Protein AF-0000000087157732 (afdb_homodimer)

Radius of gyration: 17.5 Å; Cα contacts (8 Å, |Δi|>4): 482; chains: 2; bounding box: 35×46×41 Å

Secondary structure (DSSP, 8-state):
--EEEEEEEEEES-HHHHHHHHHHSGGGGTTTT-EEEEES--EEEEE-SS---EEEEEEESSHHHHHHHHHSHHHHHHHGGGTTTEEEEEEEEESEE--GGGSSGGGTT--/--EEEEEEEEEES-HHHHHHHHHHSGGGGTTTT-EEEEES--EEEEE-SS---EEEEEEESSHHHHHHHHHSHHHHHHHGGGTTTEEEEEEEEESEE--GGGSSGGGTT--

pLDDT: mean 97.1, std 3.84, range [68.81, 99.0]

InterPro domains:
  IPR010753 Domain of unknown function DUF1330 [PF07045] (2-95)
  IPR011008 Dimeric alpha-beta barrel [SSF54909] (1-95)

Foldseek 3Di:
DKKKKKKWFQWFDAVVLVVLLVVQQPVLCPPLQKDWPDWQPDDDDDDDPGGTRGMTIIMGPFPVSVVCSCPPPSNVVSVVSCVVGTDMDIDMDGDDDDDPVPPPVVCPPPD/DKKKKKKWFQWFDAVVLVVLLVVQQPVLCPPLQKDWPDWQPDDDDDDDDGGTRGMTIIMGPFPVSVVCSCPPPSNVVSVVSCVVGTDMDIDMDGDDDDDPVPPPVVCPPPD

Solvent-accessible surface area (backbone atoms only — not comparable to full-atom values): 11474 Å² total; per-residue (Å²): 100,43,13,35,43,40,36,40,32,36,43,78,58,17,42,61,34,41,50,52,18,64,69,48,41,65,70,51,47,67,92,53,66,63,41,78,48,18,32,50,32,66,69,47,82,73,36,73,91,62,68,72,70,34,43,35,35,33,37,22,60,22,59,67,52,46,50,49,42,63,68,27,69,63,33,51,59,25,49,57,38,33,62,83,13,43,51,60,32,33,36,36,34,37,48,35,73,50,55,78,91,66,43,62,65,88,44,67,86,44,101,101,42,14,35,43,39,35,41,33,36,43,78,58,17,41,60,34,38,50,54,18,65,68,47,40,65,71,51,48,69,92,52,65,63,42,77,48,18,31,50,32,65,70,47,83,73,36,73,91,64,69,71,70,33,42,36,36,32,37,21,59,22,58,66,53,47,50,50,42,63,69,27,69,63,33,49,57,26,49,58,36,34,62,82,13,41,50,60,31,34,35,34,33,37,47,35,73,50,55,77,90,65,42,64,65,86,44,66,85,43,100

Nearest PDB structures (foldseek):
  2fiu-assembly1_B  TM=9.308E-01  e=8.111E-10  Agrobacterium fabrum str. C58
  3lo3-assembly2_C  TM=8.898E-01  e=1.398E-07  Colwellia psychrerythraea 34H
  2ftr-assembly1_B  TM=7.049E-01  e=4.091E-04  Halalkalibacterium halodurans C-125
  3bde-assembly1_A  TM=6.462E-01  e=6.419E-04  Mesorhizobium japonicum MAFF 303099
  2n76-assembly1_A  TM=4.856E-01  e=4.791E-02  syn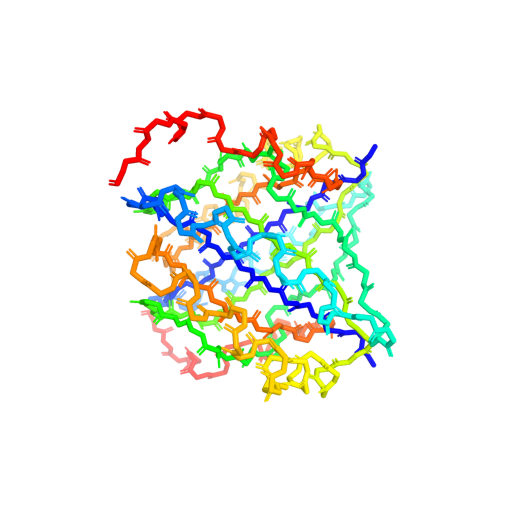thetic construct

Organism: NCBI:txid2511166

Sequence (222 aa):
MPAYMIALNRSVTDRAGLDAYWKAAPATFDGRGAKFLSVYAPLTPLELMSSLEGVVLIEFPDVAAAKDWYDSPGYQEARQHREGAADTEFFIIDGGVVPREDRLPHTKGQRMPAYMIALNRSVTDRAGLDAYWKAAPATFDGRGAKFLSVYAPLTPLELMSSLEGVVLIEFPDVAAAKDWYDSPGYQEARQHREGAADTEFFIIDGGVVPREDRLPHTKGQR

Structure (mmCIF, N/CA/C/O backbone):
data_AF-0000000087157732-model_v1
#
loop_
_entity.id
_entity.type
_entity.pdbx_description
1 polymer 'DUF1330 domain-containing protein'
#
loop_
_atom_site.group_PDB
_atom_site.id
_atom_site.type_symbol
_atom_site.label_atom_id
_atom_site.label_alt_id
_atom_site.label_comp_id
_atom_site.label_asym_id
_atom_site.label_entity_id
_atom_site.label_seq_id
_atom_site.pdbx_PDB_ins_code
_atom_site.Cartn_x
_atom_site.Cartn_y
_atom_site.Cartn_z
_atom_site.occupancy
_atom_site.B_iso_or_equiv
_atom_site.auth_seq_id
_atom_site.auth_comp_id
_atom_site.auth_asym_id
_atom_site.auth_atom_id
_atom_site.pdbx_PDB_model_num
ATOM 1 N N . MET A 1 1 ? 7.137 -8.047 15.406 1 95.69 1 MET A N 1
ATOM 2 C CA . MET A 1 1 ? 6.379 -6.934 14.836 1 95.69 1 MET A CA 1
ATOM 3 C C . MET A 1 1 ? 5.836 -7.301 13.453 1 95.69 1 MET A C 1
ATOM 5 O O . MET A 1 1 ? 6.562 -7.848 12.625 1 95.69 1 MET A O 1
ATOM 9 N N . PRO A 1 2 ? 4.617 -7.074 13.25 1 98.81 2 PRO A N 1
ATOM 10 C CA . PRO A 1 2 ? 4.098 -7.484 11.945 1 98.81 2 PRO A CA 1
ATOM 11 C C . PRO A 1 2 ? 4.77 -6.754 10.789 1 98.81 2 PRO A C 1
ATOM 13 O O . PRO A 1 2 ? 5.41 -5.719 10.992 1 98.81 2 PRO A O 1
ATOM 16 N N . ALA A 1 3 ? 4.734 -7.355 9.672 1 98.94 3 ALA A N 1
ATOM 17 C CA . ALA A 1 3 ? 5.125 -6.746 8.406 1 98.94 3 ALA A CA 1
ATOM 18 C C . ALA A 1 3 ? 3.998 -6.844 7.379 1 98.94 3 ALA A C 1
ATOM 20 O O . ALA A 1 3 ? 3.119 -7.699 7.492 1 98.94 3 ALA A O 1
ATOM 21 N N . TYR A 1 4 ? 4.047 -5.93 6.453 1 99 4 TYR A N 1
ATOM 22 C CA . TYR A 1 4 ? 3.031 -5.902 5.41 1 99 4 TYR A CA 1
ATOM 23 C C . TYR A 1 4 ? 3.668 -5.98 4.027 1 99 4 TYR A C 1
ATOM 25 O O . TYR A 1 4 ? 4.547 -5.18 3.695 1 99 4 TYR A O 1
ATOM 33 N N . MET A 1 5 ? 3.285 -6.957 3.277 1 98.94 5 MET A N 1
ATOM 34 C CA . MET A 1 5 ? 3.625 -7.035 1.859 1 98.94 5 MET A CA 1
ATOM 35 C C . MET A 1 5 ? 2.531 -6.406 1.002 1 98.94 5 MET A C 1
ATOM 37 O O . MET A 1 5 ? 1.353 -6.734 1.154 1 98.94 5 MET A O 1
ATOM 41 N N . ILE A 1 6 ? 2.893 -5.473 0.171 1 99 6 ILE A N 1
ATOM 42 C CA . ILE A 1 6 ? 1.975 -4.781 -0.727 1 99 6 ILE A CA 1
ATOM 43 C C . ILE A 1 6 ? 2.391 -5.02 -2.176 1 99 6 ILE A C 1
ATOM 45 O O . ILE A 1 6 ? 3.562 -4.871 -2.525 1 99 6 ILE A O 1
ATOM 49 N N . ALA A 1 7 ? 1.516 -5.48 -2.939 1 98.88 7 ALA A N 1
ATOM 50 C CA . ALA A 1 7 ? 1.682 -5.539 -4.391 1 98.88 7 ALA A CA 1
ATOM 51 C C . ALA A 1 7 ? 0.755 -4.547 -5.09 1 98.88 7 ALA A C 1
ATOM 53 O O . ALA A 1 7 ? -0.434 -4.473 -4.773 1 98.88 7 ALA A O 1
ATOM 54 N N . LEU A 1 8 ? 1.297 -3.785 -5.973 1 98.69 8 LEU A N 1
ATOM 55 C CA . LEU A 1 8 ? 0.558 -2.84 -6.801 1 98.69 8 LEU A CA 1
ATOM 56 C C . LEU A 1 8 ? 0.537 -3.291 -8.258 1 98.69 8 LEU A C 1
ATOM 58 O O . LEU A 1 8 ? 1.578 -3.326 -8.914 1 98.69 8 LEU A O 1
ATOM 62 N N . ASN A 1 9 ? -0.631 -3.688 -8.758 1 98.25 9 ASN A N 1
ATOM 63 C CA . ASN A 1 9 ? -0.794 -3.971 -10.18 1 98.25 9 ASN A CA 1
ATOM 64 C C . ASN A 1 9 ? -1.183 -2.719 -10.961 1 98.25 9 ASN A C 1
ATOM 66 O O . ASN A 1 9 ? -2.311 -2.234 -10.844 1 98.25 9 ASN A O 1
ATOM 70 N N . ARG A 1 10 ? -0.268 -2.221 -11.734 1 97.44 10 ARG A N 1
ATOM 71 C CA . ARG A 1 10 ? -0.47 -0.962 -12.445 1 97.44 10 ARG A CA 1
ATOM 72 C C . ARG A 1 10 ? -1.201 -1.188 -13.758 1 97.44 10 ARG A C 1
ATOM 74 O O . ARG A 1 10 ? -2.072 -0.4 -14.141 1 97.44 10 ARG A O 1
ATOM 81 N N . SER A 1 11 ? -0.818 -2.234 -14.422 1 95.81 11 SER A N 1
ATOM 82 C CA . SER A 1 11 ? -1.461 -2.578 -15.688 1 95.81 11 SER A CA 1
ATOM 83 C C . SER A 1 11 ? -1.33 -4.066 -15.984 1 95.81 11 SER A C 1
ATOM 85 O O . SER A 1 11 ? -0.374 -4.711 -15.555 1 95.81 11 SER A O 1
ATOM 87 N N . VAL A 1 12 ? -2.311 -4.551 -16.734 1 96.25 12 VAL A N 1
ATOM 88 C CA . VAL A 1 12 ? -2.318 -5.953 -17.125 1 96.25 12 VAL A CA 1
ATOM 89 C C . VAL A 1 12 ? -2.164 -6.062 -18.641 1 96.25 12 VAL A C 1
ATOM 91 O O . VAL A 1 12 ? -2.895 -5.414 -19.391 1 96.25 12 VAL A O 1
ATOM 94 N N . THR A 1 13 ? -1.233 -6.812 -19.047 1 95.12 13 THR A N 1
ATOM 95 C CA . THR A 1 13 ? -0.991 -6.984 -20.484 1 95.12 13 THR A CA 1
ATOM 96 C C . THR A 1 13 ? -1.335 -8.406 -20.922 1 95.12 13 THR A C 1
ATOM 98 O O . THR A 1 13 ? -1.522 -8.664 -22.109 1 95.12 13 THR A O 1
ATOM 101 N N . ASP A 1 14 ? -1.331 -9.359 -20.047 1 96.06 14 ASP A N 1
ATOM 102 C CA . ASP A 1 14 ? -1.621 -10.758 -20.328 1 96.06 14 ASP A CA 1
ATOM 103 C C . ASP A 1 14 ? -2.449 -11.383 -19.203 1 96.06 14 ASP A C 1
ATOM 105 O O . ASP A 1 14 ? -1.896 -11.93 -18.25 1 96.06 14 ASP A O 1
ATOM 109 N N . ARG A 1 15 ? -3.678 -11.43 -19.328 1 95.75 15 ARG A N 1
ATOM 110 C CA . ARG A 1 15 ? -4.617 -11.906 -18.328 1 95.75 15 ARG A CA 1
ATOM 111 C C . ARG A 1 15 ? -4.422 -13.391 -18.047 1 95.75 15 ARG A C 1
ATOM 113 O O . ARG A 1 15 ? -4.555 -13.844 -16.906 1 95.75 15 ARG A O 1
ATOM 120 N N . ALA A 1 16 ? -4.16 -14.125 -19.078 1 95 16 ALA A N 1
ATOM 121 C CA . ALA A 1 16 ? -3.982 -15.57 -18.922 1 95 16 ALA A CA 1
ATOM 122 C C . ALA A 1 16 ? -2.787 -15.875 -18.016 1 95 16 ALA A C 1
ATOM 124 O O . ALA A 1 16 ? -2.861 -16.75 -17.156 1 95 16 ALA A O 1
ATOM 125 N N . GLY A 1 17 ? -1.725 -15.195 -18.281 1 96.44 17 GLY A N 1
ATOM 126 C CA . GLY A 1 17 ? -0.568 -15.352 -17.422 1 96.44 17 GLY A CA 1
ATOM 127 C C . GLY A 1 17 ? -0.852 -14.984 -15.969 1 96.44 17 GLY A C 1
ATOM 128 O O . GLY A 1 17 ? -0.438 -15.695 -15.055 1 96.44 17 GLY A O 1
ATOM 129 N N . LEU A 1 18 ? -1.56 -13.93 -15.805 1 97.12 18 LEU A N 1
ATOM 130 C CA . LEU A 1 18 ? -1.906 -13.5 -14.453 1 97.12 18 LEU A CA 1
ATOM 131 C C . LEU A 1 18 ? -2.824 -14.516 -13.773 1 97.12 18 LEU A C 1
ATOM 133 O O . LEU A 1 18 ? -2.676 -14.797 -12.586 1 97.12 18 LEU A O 1
ATOM 137 N N . ASP A 1 19 ? -3.693 -15.055 -14.516 1 96.94 19 ASP A N 1
ATOM 138 C CA . ASP A 1 19 ? -4.578 -16.094 -13.984 1 96.94 19 ASP A CA 1
ATOM 139 C C . ASP A 1 19 ? -3.787 -17.297 -13.516 1 96.94 19 ASP A C 1
ATOM 141 O O . ASP A 1 19 ? -4.055 -17.844 -12.445 1 96.94 19 ASP A O 1
ATOM 145 N N . ALA A 1 20 ? -2.879 -17.734 -14.312 1 97.19 20 ALA A N 1
ATOM 146 C CA . ALA A 1 20 ? -2.02 -18.844 -13.93 1 97.19 20 ALA A CA 1
ATOM 147 C C . ALA A 1 20 ? -1.271 -18.547 -12.641 1 97.19 20 ALA A C 1
ATOM 149 O O . ALA A 1 20 ? -1.136 -19.422 -11.773 1 97.19 20 ALA A O 1
ATOM 150 N N . TYR A 1 21 ? -0.838 -17.359 -12.5 1 98.5 21 TYR A N 1
ATOM 151 C CA . TYR A 1 21 ? -0.166 -16.922 -11.281 1 98.5 21 TYR A CA 1
ATOM 152 C C . TYR A 1 21 ? -1.109 -16.969 -10.086 1 98.5 21 TYR A C 1
ATOM 154 O O . TYR A 1 21 ? -0.746 -17.484 -9.023 1 98.5 21 TYR A O 1
ATOM 162 N N . TRP A 1 22 ? -2.291 -16.484 -10.25 1 98.06 22 TRP A N 1
ATOM 163 C CA . TRP A 1 22 ? -3.256 -16.438 -9.156 1 98.06 22 TRP A CA 1
ATOM 164 C C . TRP A 1 22 ? -3.66 -17.844 -8.727 1 98.06 22 TRP A C 1
ATOM 166 O O . TRP A 1 22 ? -4.023 -18.062 -7.566 1 98.06 22 TRP A O 1
ATOM 176 N N . LYS A 1 23 ? -3.557 -18.797 -9.609 1 97.75 23 LYS A N 1
ATOM 177 C CA . LYS A 1 23 ? -3.84 -20.188 -9.273 1 97.75 23 LYS A CA 1
ATOM 178 C C . LYS A 1 23 ? -2.703 -20.797 -8.453 1 97.75 23 LYS A C 1
ATOM 180 O O . LYS A 1 23 ? -2.943 -21.594 -7.539 1 97.75 23 LYS A O 1
ATOM 185 N N . ALA A 1 24 ? -1.547 -20.406 -8.766 1 98.31 24 ALA A N 1
ATOM 186 C CA . ALA A 1 24 ? -0.363 -21.062 -8.211 1 98.31 24 ALA A CA 1
ATOM 187 C C . ALA A 1 24 ? 0.066 -20.406 -6.902 1 98.31 24 ALA A C 1
ATOM 189 O O . ALA A 1 24 ? 0.548 -21.078 -5.988 1 98.31 24 ALA A O 1
ATOM 190 N N . ALA A 1 25 ? -0.059 -19.125 -6.723 1 98.38 25 ALA A N 1
ATOM 191 C CA . ALA A 1 25 ? 0.594 -18.328 -5.684 1 98.38 25 ALA A CA 1
ATOM 192 C C . ALA A 1 25 ? 0.008 -18.641 -4.309 1 98.38 25 ALA A C 1
ATOM 194 O O . ALA A 1 25 ? 0.743 -18.75 -3.324 1 98.38 25 ALA A O 1
ATOM 195 N N . PRO A 1 26 ? -1.271 -18.844 -4.168 1 97.94 26 PRO A N 1
ATOM 196 C CA . PRO A 1 26 ? -1.856 -18.938 -2.83 1 97.94 26 PRO A CA 1
ATOM 197 C C . PRO A 1 26 ? -1.278 -20.094 -2.018 1 97.94 26 PRO A C 1
ATOM 199 O O . PRO A 1 26 ? -1.043 -19.953 -0.816 1 97.94 26 PRO A O 1
ATOM 202 N N . ALA A 1 27 ? -0.985 -21.156 -2.617 1 97.94 27 ALA A N 1
ATOM 203 C CA . ALA A 1 27 ? -0.472 -22.328 -1.901 1 97.94 27 ALA A CA 1
ATOM 204 C C . ALA A 1 27 ? 0.902 -22.047 -1.304 1 97.94 27 ALA A C 1
ATOM 206 O O . ALA A 1 27 ? 1.333 -22.719 -0.37 1 97.94 27 ALA A O 1
ATOM 207 N N . THR A 1 28 ? 1.589 -21.078 -1.824 1 98.69 28 THR A N 1
ATOM 208 C CA . THR A 1 28 ? 2.955 -20.812 -1.396 1 98.69 28 THR A CA 1
ATOM 209 C C . THR A 1 28 ? 2.965 -20.094 -0.046 1 98.69 28 THR A C 1
ATOM 211 O O . THR A 1 28 ? 4.008 -19.984 0.601 1 98.69 28 THR A O 1
ATOM 214 N N . PHE A 1 29 ? 1.841 -19.641 0.43 1 98.62 29 PHE A N 1
ATOM 215 C CA . PHE A 1 29 ? 1.728 -18.906 1.693 1 98.62 29 PHE A CA 1
ATOM 216 C C . PHE A 1 29 ? 1.483 -19.875 2.848 1 98.62 29 PHE A C 1
ATOM 218 O O . PHE A 1 29 ? 1.567 -19.5 4.016 1 98.62 29 PHE A O 1
ATOM 225 N N . ASP A 1 30 ? 1.17 -21.141 2.564 1 97.06 30 ASP A N 1
ATOM 226 C CA . ASP A 1 30 ? 0.766 -22.109 3.582 1 97.06 30 ASP A CA 1
ATOM 227 C C . ASP A 1 30 ? 1.832 -22.25 4.668 1 97.06 30 ASP A C 1
ATOM 229 O O . ASP A 1 30 ? 3.018 -22.391 4.363 1 97.06 30 ASP A O 1
ATOM 233 N N . GLY A 1 31 ? 1.35 -22.109 5.953 1 96.56 31 GLY A N 1
ATOM 234 C CA . GLY A 1 31 ? 2.238 -22.328 7.082 1 96.56 31 GLY A CA 1
ATOM 235 C C . GLY A 1 31 ? 3.096 -21.125 7.422 1 96.56 31 GLY A C 1
ATOM 236 O O . GLY A 1 31 ? 3.994 -21.219 8.258 1 96.56 31 GLY A O 1
ATOM 237 N N . ARG A 1 32 ? 2.799 -19.984 6.867 1 97.5 32 ARG A N 1
ATOM 238 C CA . ARG A 1 32 ? 3.715 -18.859 7.023 1 97.5 32 ARG A CA 1
ATOM 239 C C . ARG A 1 32 ? 3.074 -17.734 7.84 1 97.5 32 ARG A C 1
ATOM 241 O O . ARG A 1 32 ? 3.66 -16.672 8 1 97.5 32 ARG A O 1
ATOM 248 N N . GLY A 1 33 ? 1.896 -17.984 8.305 1 98.06 33 GLY A N 1
ATOM 249 C CA . GLY A 1 33 ? 1.231 -17 9.141 1 98.06 33 GLY A CA 1
ATOM 250 C C . GLY A 1 33 ? 0.759 -15.781 8.367 1 98.06 33 GLY A C 1
ATOM 251 O O . GLY A 1 33 ? 0.555 -14.711 8.945 1 98.06 33 GLY A O 1
ATOM 252 N N . ALA A 1 34 ? 0.596 -15.883 7.094 1 98.75 34 ALA A N 1
ATOM 253 C CA . ALA A 1 34 ? 0.115 -14.789 6.25 1 98.75 34 ALA A CA 1
ATOM 254 C C . ALA A 1 34 ? -1.379 -14.562 6.453 1 98.75 34 ALA A C 1
ATOM 256 O O . ALA A 1 34 ? -2.164 -15.508 6.477 1 98.75 34 ALA A O 1
ATOM 257 N N . LYS A 1 35 ? -1.708 -13.32 6.691 1 98.81 35 LYS A N 1
ATOM 258 C CA . LYS A 1 35 ? -3.102 -12.891 6.746 1 98.81 35 LYS A CA 1
ATOM 259 C C . LYS A 1 35 ? -3.445 -12 5.555 1 98.81 35 LYS A C 1
ATOM 261 O O . LYS A 1 35 ? -2.873 -10.922 5.398 1 98.81 35 LYS A O 1
ATOM 266 N N . PHE A 1 36 ? -4.332 -12.445 4.762 1 98.88 36 PHE A N 1
ATOM 267 C CA . PHE A 1 36 ? -4.742 -11.695 3.58 1 98.88 36 PHE A CA 1
ATOM 268 C C . PHE A 1 36 ? -5.758 -10.617 3.945 1 98.88 36 PHE A C 1
ATOM 270 O O . PHE A 1 36 ? -6.941 -10.914 4.121 1 98.88 36 PHE A O 1
ATOM 277 N N . LEU A 1 37 ? -5.312 -9.422 3.982 1 98.94 37 LEU A N 1
ATOM 278 C CA . LEU A 1 37 ? -6.156 -8.32 4.426 1 98.94 37 LEU A CA 1
ATOM 279 C C . LEU A 1 37 ? -6.98 -7.766 3.27 1 98.94 37 LEU A C 1
ATOM 281 O O . LEU A 1 37 ? -8.156 -7.43 3.443 1 98.94 37 LEU A O 1
ATOM 285 N N . SER A 1 38 ? -6.367 -7.637 2.104 1 98.94 38 SER A N 1
ATOM 286 C CA . SER A 1 38 ? -7.016 -7.145 0.892 1 98.94 38 SER A CA 1
ATOM 287 C C . SER A 1 38 ? -6.379 -7.746 -0.357 1 98.94 38 SER A C 1
ATOM 289 O O . SER A 1 38 ? -5.164 -7.668 -0.541 1 98.94 38 SER A O 1
ATOM 291 N N . VAL A 1 39 ? -7.168 -8.367 -1.188 1 98.88 39 VAL A N 1
ATOM 292 C CA . VAL A 1 39 ? -6.703 -8.977 -2.432 1 98.88 39 VAL A CA 1
ATOM 293 C C . VAL A 1 39 ? -7.637 -8.586 -3.574 1 98.88 39 VAL A C 1
ATOM 295 O O . VAL A 1 39 ? -8.734 -9.133 -3.701 1 98.88 39 VAL A O 1
ATOM 298 N N . TYR A 1 40 ? -7.137 -7.629 -4.402 1 98.69 40 TYR A N 1
ATOM 299 C CA . TYR A 1 40 ? -7.844 -7.121 -5.57 1 98.69 40 TYR A CA 1
ATOM 300 C C . TYR A 1 40 ? -9.242 -6.637 -5.195 1 98.69 40 TYR A C 1
ATOM 302 O O . TYR A 1 40 ? -10.18 -6.758 -5.984 1 98.69 40 TYR A O 1
ATOM 310 N N . ALA A 1 41 ? -9.43 -6.199 -3.998 1 98.81 41 ALA A N 1
ATOM 311 C CA . ALA A 1 41 ? -10.695 -5.617 -3.537 1 98.81 41 ALA A CA 1
ATOM 312 C C . ALA A 1 41 ? -10.922 -4.242 -4.152 1 98.81 41 ALA A C 1
ATOM 314 O O . ALA A 1 41 ? -10.008 -3.66 -4.742 1 98.81 41 ALA A O 1
ATOM 315 N N . PRO A 1 42 ? -12.133 -3.748 -4.117 1 98.56 42 PRO A N 1
ATOM 316 C CA . PRO A 1 42 ? -12.414 -2.436 -4.707 1 98.56 42 PRO A CA 1
ATOM 317 C C . PRO A 1 42 ? -11.469 -1.347 -4.203 1 98.56 42 PRO A C 1
ATOM 319 O O . PRO A 1 42 ? -11.117 -1.328 -3.021 1 98.56 42 PRO A O 1
ATOM 322 N N . LEU A 1 43 ? -11.086 -0.497 -5.133 1 98.69 43 LEU A N 1
ATOM 323 C CA . LEU A 1 43 ? -10.133 0.583 -4.914 1 98.69 43 LEU A CA 1
ATOM 324 C C . LEU A 1 43 ? -10.781 1.941 -5.141 1 98.69 43 LEU A C 1
ATOM 326 O O . LEU A 1 43 ? -11.516 2.127 -6.113 1 98.69 43 LEU A O 1
ATOM 330 N N . THR A 1 44 ? -10.633 2.842 -4.199 1 98.69 44 THR A N 1
ATOM 331 C CA . THR A 1 44 ? -11.008 4.242 -4.336 1 98.69 44 THR A CA 1
ATOM 332 C C . THR A 1 44 ? -9.773 5.121 -4.508 1 98.69 44 THR A C 1
ATOM 334 O O . THR A 1 44 ? -9.031 5.352 -3.553 1 98.69 44 THR A O 1
ATOM 337 N N . PRO A 1 45 ? -9.578 5.582 -5.762 1 98.75 45 PRO A N 1
ATOM 338 C CA . PRO A 1 45 ? -8.453 6.496 -5.941 1 98.75 45 PRO A CA 1
ATOM 339 C C . PRO A 1 45 ? -8.703 7.871 -5.32 1 98.75 45 PRO A C 1
ATOM 341 O O . PRO A 1 45 ? -9.797 8.414 -5.438 1 98.75 45 PRO A O 1
ATOM 344 N N . LEU A 1 46 ? -7.734 8.398 -4.598 1 98.56 46 LEU A N 1
ATOM 345 C CA . LEU A 1 46 ? -7.789 9.758 -4.066 1 98.56 46 LEU A CA 1
ATOM 346 C C . LEU A 1 46 ? -6.809 10.664 -4.801 1 98.56 46 LEU A C 1
ATOM 348 O O . LEU A 1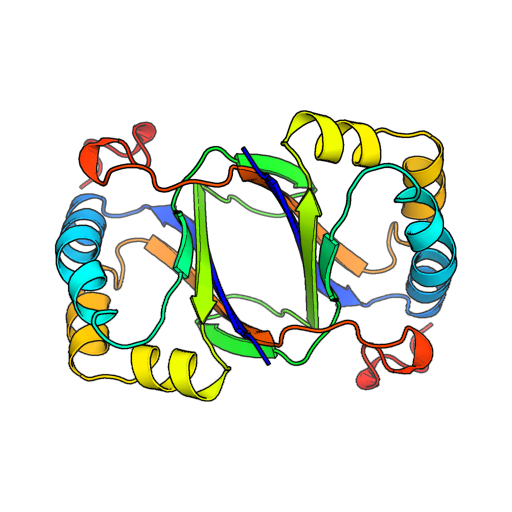 46 ? -7.191 11.734 -5.289 1 98.56 46 LEU A O 1
ATOM 352 N N . GLU A 1 47 ? -5.566 10.352 -4.793 1 98.25 47 GLU A N 1
ATOM 353 C CA . GLU A 1 47 ? -4.48 10.961 -5.551 1 98.25 47 GLU A CA 1
ATOM 354 C C . GLU A 1 47 ? -3.596 9.891 -6.199 1 98.25 47 GLU A C 1
ATOM 356 O O . GLU A 1 47 ? -2.857 9.188 -5.504 1 98.25 47 GLU A O 1
ATOM 361 N N . LEU A 1 48 ? -3.623 9.82 -7.551 1 97.94 48 LEU A N 1
ATOM 362 C CA . LEU A 1 48 ? -2.787 8.859 -8.266 1 97.94 48 LEU A CA 1
ATOM 363 C C . LEU A 1 48 ? -1.975 9.555 -9.352 1 97.94 48 LEU A C 1
ATOM 365 O O . LEU A 1 48 ? -2.467 10.477 -10.008 1 97.94 48 LEU A O 1
ATOM 369 N N . MET A 1 49 ? -0.792 9.039 -9.578 1 96.06 49 MET A N 1
ATOM 370 C CA . MET A 1 49 ? 0.095 9.602 -10.594 1 96.06 49 MET A CA 1
ATOM 371 C C . MET A 1 49 ? 0.156 8.711 -11.82 1 96.06 49 MET A C 1
ATOM 373 O O . MET A 1 49 ? 0.656 9.117 -12.867 1 96.06 49 MET A O 1
ATOM 377 N N . SER A 1 50 ? -0.283 7.477 -11.695 1 95.62 50 SER A N 1
ATOM 378 C CA . SER A 1 50 ? -0.375 6.496 -12.773 1 95.62 50 SER A CA 1
ATOM 379 C C . SER A 1 50 ? -1.491 5.492 -12.516 1 95.62 50 SER A C 1
ATOM 381 O O . SER A 1 50 ? -2.137 5.527 -11.469 1 95.62 50 SER A O 1
ATOM 383 N N . SER A 1 51 ? -1.726 4.672 -13.484 1 97.06 51 SER A N 1
ATOM 384 C CA . SER A 1 51 ? -2.771 3.662 -13.352 1 97.06 51 SER A CA 1
ATOM 385 C C . SER A 1 51 ? -2.492 2.725 -12.188 1 97.06 51 SER A C 1
ATOM 387 O O . SER A 1 51 ? -1.333 2.459 -11.859 1 97.06 51 SER A O 1
ATOM 389 N N . LEU A 1 52 ? -3.527 2.281 -11.547 1 98.25 52 LEU A N 1
ATOM 390 C CA . LEU A 1 52 ? -3.52 1.271 -10.492 1 98.25 52 LEU A CA 1
ATOM 391 C C . LEU A 1 52 ? -4.754 0.381 -10.586 1 98.25 52 LEU A C 1
ATOM 393 O O . LEU A 1 52 ? -5.852 0.793 -10.211 1 98.25 52 LEU A O 1
ATOM 397 N N . GLU A 1 53 ? -4.52 -0.816 -11.008 1 97.69 53 GLU A N 1
ATOM 398 C CA . GLU A 1 53 ? -5.656 -1.66 -11.359 1 97.69 53 GLU A CA 1
ATOM 399 C C . GLU A 1 53 ? -5.996 -2.629 -10.234 1 97.69 53 GLU A C 1
ATOM 401 O O . GLU A 1 53 ? -7.121 -3.133 -10.156 1 97.69 53 GLU A O 1
ATOM 406 N N . GLY A 1 54 ? -5.016 -2.91 -9.391 1 98.19 54 GLY A N 1
ATOM 407 C CA . GLY A 1 54 ? -5.242 -3.83 -8.281 1 98.19 54 GLY A CA 1
ATOM 408 C C . GLY A 1 54 ? -4.184 -3.732 -7.203 1 98.19 54 GLY A C 1
ATOM 409 O O . GLY A 1 54 ? -3.057 -3.305 -7.465 1 98.19 54 GLY A O 1
ATOM 410 N N . VAL A 1 55 ? -4.602 -4.117 -6.031 1 98.88 55 VAL A N 1
ATOM 411 C CA . VAL A 1 55 ? -3.703 -4.098 -4.879 1 98.88 55 VAL A CA 1
ATOM 412 C C . VAL A 1 55 ? -3.857 -5.387 -4.082 1 98.88 55 VAL A C 1
ATOM 414 O O . VAL A 1 55 ? -4.965 -5.918 -3.955 1 98.88 55 VAL A O 1
ATOM 417 N N . VAL A 1 56 ? -2.748 -5.914 -3.604 1 98.94 56 VAL A N 1
ATOM 418 C CA . VAL A 1 56 ? -2.725 -6.984 -2.611 1 98.94 56 VAL A CA 1
ATOM 419 C C . VAL A 1 56 ? -2.027 -6.496 -1.343 1 98.94 56 VAL A C 1
ATOM 421 O O . VAL A 1 56 ? -0.962 -5.879 -1.41 1 98.94 56 VAL A O 1
ATOM 424 N N . LEU A 1 57 ? -2.688 -6.648 -0.263 1 99 57 LEU A N 1
ATOM 425 C CA . LEU A 1 57 ? -2.17 -6.324 1.061 1 99 57 LEU A CA 1
ATOM 426 C C . LEU A 1 57 ? -2.205 -7.543 1.975 1 99 57 LEU A C 1
ATOM 428 O O . LEU A 1 57 ? -3.279 -8.07 2.271 1 99 57 LEU A O 1
ATOM 432 N N . ILE A 1 58 ? -1.023 -7.992 2.438 1 98.94 58 ILE A N 1
ATOM 433 C CA . ILE A 1 58 ? -0.892 -9.188 3.268 1 98.94 58 ILE A CA 1
ATOM 434 C C . ILE A 1 58 ? -0.088 -8.852 4.523 1 98.94 58 ILE A C 1
ATOM 436 O O . ILE A 1 58 ? 0.937 -8.172 4.449 1 98.94 58 ILE A O 1
ATOM 440 N N . GLU A 1 59 ? -0.557 -9.273 5.625 1 99 59 GLU A N 1
ATOM 441 C CA . GLU A 1 59 ? 0.164 -9.156 6.887 1 99 59 GLU A CA 1
ATOM 442 C C . GLU A 1 59 ? 0.93 -10.438 7.207 1 99 59 GLU A C 1
ATOM 444 O O . GLU A 1 59 ? 0.393 -11.539 7.066 1 99 59 GLU A O 1
ATOM 449 N N . PHE A 1 60 ? 2.156 -10.312 7.547 1 98.94 60 PHE A N 1
ATOM 450 C CA . PHE A 1 60 ? 3.014 -11.391 8.023 1 98.94 60 PHE A CA 1
ATOM 451 C C . PHE A 1 60 ? 3.398 -11.18 9.484 1 98.94 60 PHE A C 1
ATOM 453 O O . PHE A 1 60 ? 3.279 -10.062 10 1 98.94 60 PHE A O 1
ATOM 460 N N . PRO A 1 61 ? 3.857 -12.242 10.102 1 98.88 61 PRO A N 1
ATOM 461 C CA . PRO A 1 61 ? 4.285 -12.062 11.492 1 98.88 61 PRO A CA 1
ATOM 462 C C . PRO A 1 61 ? 5.457 -11.102 11.633 1 98.88 61 PRO A C 1
ATOM 464 O O . PRO A 1 61 ? 5.598 -10.438 12.656 1 98.88 61 PRO A O 1
ATOM 467 N N . ASP A 1 62 ? 6.316 -11.109 10.664 1 98.75 62 ASP A N 1
ATOM 468 C CA . ASP A 1 62 ? 7.449 -10.188 10.648 1 98.75 62 ASP A CA 1
ATOM 469 C C . ASP A 1 62 ? 8.062 -10.102 9.25 1 98.75 62 ASP A C 1
ATOM 471 O O . ASP A 1 62 ? 7.609 -10.781 8.328 1 98.75 62 ASP A O 1
ATOM 475 N N . VAL A 1 63 ? 9 -9.234 9.109 1 98.75 63 VAL A N 1
ATOM 476 C CA . VAL A 1 63 ? 9.641 -8.992 7.82 1 98.75 63 VAL A CA 1
ATOM 477 C C . VAL A 1 63 ? 10.344 -10.258 7.344 1 98.75 63 VAL A C 1
ATOM 479 O O . VAL A 1 63 ? 10.289 -10.594 6.16 1 98.75 63 VAL A O 1
ATOM 482 N N . ALA A 1 64 ? 10.992 -10.969 8.227 1 98.56 64 ALA A N 1
ATOM 483 C CA . ALA A 1 64 ? 11.703 -12.188 7.859 1 98.56 64 ALA A CA 1
ATOM 484 C C . ALA A 1 64 ? 10.758 -13.203 7.227 1 98.56 64 ALA A C 1
ATOM 486 O O . ALA A 1 64 ? 11.094 -13.836 6.227 1 98.56 64 ALA A O 1
ATOM 487 N N . ALA A 1 65 ? 9.656 -13.336 7.77 1 98.75 65 ALA A N 1
ATOM 488 C CA . ALA A 1 65 ? 8.664 -14.266 7.234 1 98.75 65 ALA A CA 1
ATOM 489 C C . ALA A 1 65 ? 8.242 -13.867 5.828 1 98.75 65 ALA A C 1
ATOM 491 O O . ALA A 1 65 ? 8.117 -14.719 4.945 1 98.75 65 ALA A O 1
ATOM 492 N N . ALA A 1 66 ? 7.984 -12.625 5.629 1 98.88 66 ALA A N 1
ATOM 493 C CA . ALA A 1 66 ? 7.59 -12.133 4.312 1 98.88 66 ALA A CA 1
ATOM 494 C C . ALA A 1 66 ? 8.695 -12.359 3.289 1 98.88 66 ALA A C 1
ATOM 496 O O . ALA A 1 66 ? 8.438 -12.805 2.17 1 98.88 66 ALA A O 1
ATOM 497 N N . LYS A 1 67 ? 9.852 -12.031 3.707 1 98.75 67 LYS A N 1
ATOM 498 C CA . LYS A 1 67 ? 10.992 -12.211 2.814 1 98.75 67 LYS A CA 1
ATOM 499 C C . LYS A 1 67 ? 11.219 -13.688 2.498 1 98.75 67 LYS A C 1
ATOM 501 O O . LYS A 1 67 ? 11.523 -14.039 1.357 1 98.75 67 LYS A O 1
ATOM 506 N N . ASP A 1 68 ? 11.109 -14.484 3.5 1 98.62 68 ASP A N 1
ATOM 507 C CA . ASP A 1 68 ? 11.25 -15.922 3.299 1 98.62 68 ASP A CA 1
ATOM 508 C C . ASP A 1 68 ? 10.227 -16.438 2.289 1 98.62 68 ASP A C 1
ATOM 510 O O . ASP A 1 68 ? 10.555 -17.266 1.44 1 98.62 68 ASP A O 1
ATOM 514 N N . TRP A 1 69 ? 9.109 -16 2.424 1 98.88 69 TRP A N 1
ATOM 515 C CA . TRP A 1 69 ? 8.094 -16.359 1.446 1 98.88 69 TRP A CA 1
ATOM 516 C C . TRP A 1 69 ? 8.508 -15.93 0.043 1 98.88 69 TRP A C 1
ATOM 518 O O . TRP A 1 69 ? 8.531 -16.75 -0.881 1 98.88 69 TRP A O 1
ATOM 528 N N . TYR A 1 70 ? 8.805 -14.656 -0.135 1 98.88 70 TYR A N 1
ATOM 529 C CA . TYR A 1 70 ? 9.109 -14.109 -1.453 1 98.88 70 TYR A CA 1
ATOM 530 C C . TYR A 1 70 ? 10.258 -14.867 -2.105 1 98.88 70 TYR A C 1
ATOM 532 O O . TYR A 1 70 ? 10.234 -15.117 -3.312 1 98.88 70 TYR A O 1
ATOM 540 N N . ASP A 1 71 ? 11.195 -15.266 -1.225 1 98.56 71 ASP A N 1
ATOM 541 C CA . ASP A 1 71 ? 12.398 -15.914 -1.728 1 98.56 71 ASP A CA 1
ATOM 542 C C . ASP A 1 71 ? 12.203 -17.422 -1.854 1 98.56 71 ASP A C 1
ATOM 544 O O . ASP A 1 71 ? 13.094 -18.125 -2.334 1 98.56 71 ASP A O 1
ATOM 548 N N . SER A 1 72 ? 11.164 -17.922 -1.431 1 98.62 72 SER A N 1
ATOM 549 C CA . SER A 1 72 ? 10.914 -19.375 -1.441 1 98.62 72 SER A CA 1
ATOM 550 C C . SER A 1 72 ? 10.867 -19.906 -2.867 1 98.62 72 SER A C 1
ATOM 552 O O . SER A 1 72 ? 10.375 -19.234 -3.775 1 98.62 72 SER A O 1
ATOM 554 N N . PRO A 1 73 ? 11.352 -21.156 -3.035 1 98.38 73 PRO A N 1
ATOM 555 C CA . PRO A 1 73 ? 11.281 -21.766 -4.367 1 98.38 73 PRO A CA 1
ATOM 556 C C . PRO A 1 73 ? 9.852 -21.844 -4.898 1 98.38 73 PRO A C 1
ATOM 558 O O . PRO A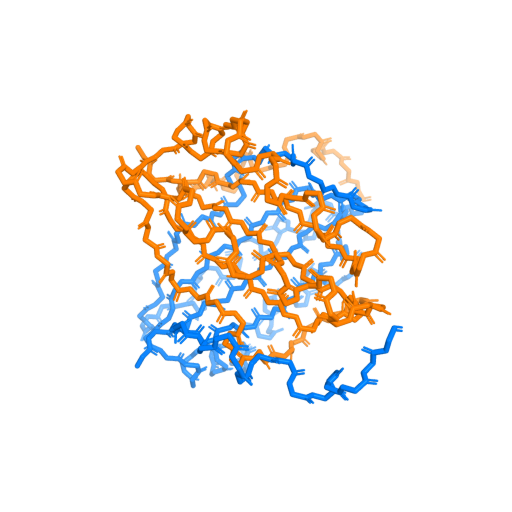 1 73 ? 9.617 -21.641 -6.09 1 98.38 73 PRO A O 1
ATOM 561 N N . GLY A 1 74 ? 8.938 -22.156 -4.055 1 98.31 74 GLY A N 1
ATOM 562 C CA . GLY A 1 74 ? 7.539 -22.234 -4.457 1 98.31 74 GLY A CA 1
ATOM 563 C C . GLY A 1 74 ? 7.008 -20.938 -5.02 1 98.31 74 GLY A C 1
ATOM 564 O O . GLY A 1 74 ? 6.379 -20.922 -6.082 1 98.31 74 GLY A O 1
ATOM 565 N N . TYR A 1 75 ? 7.309 -19.859 -4.355 1 98.75 75 TYR A N 1
ATOM 566 C CA . TYR A 1 75 ? 6.801 -18.578 -4.867 1 98.75 75 TYR A CA 1
ATOM 567 C C . TYR A 1 75 ? 7.547 -18.172 -6.133 1 98.75 75 TYR A C 1
ATOM 569 O O . TYR A 1 75 ? 6.945 -17.641 -7.07 1 98.75 75 TYR A O 1
ATOM 577 N N . GLN A 1 76 ? 8.859 -18.391 -6.098 1 98.38 76 GLN A N 1
ATOM 578 C CA . GLN A 1 76 ? 9.633 -18 -7.27 1 98.38 76 GLN A CA 1
ATOM 579 C C . GLN A 1 76 ? 9.164 -18.75 -8.516 1 98.38 76 GLN A C 1
ATOM 581 O O . GLN A 1 76 ? 9.148 -18.188 -9.609 1 98.38 76 GLN A O 1
ATOM 586 N N . GLU A 1 77 ? 8.781 -19.938 -8.359 1 98.31 77 GLU A N 1
ATOM 587 C CA . GLU A 1 77 ? 8.195 -20.672 -9.477 1 98.31 77 GLU A CA 1
ATOM 588 C C . GLU A 1 77 ? 6.859 -20.062 -9.898 1 98.31 77 GLU A C 1
ATOM 590 O O . GLU A 1 77 ? 6.613 -19.859 -11.094 1 98.31 77 GLU A O 1
ATOM 595 N N . ALA A 1 78 ? 5.977 -19.781 -8.977 1 98.31 78 ALA A N 1
ATOM 596 C CA . ALA A 1 78 ? 4.684 -19.172 -9.281 1 98.31 78 ALA A CA 1
ATOM 597 C C . ALA A 1 78 ? 4.867 -17.812 -9.961 1 98.31 78 ALA A C 1
ATOM 599 O O . ALA A 1 78 ? 4.121 -17.469 -10.883 1 98.31 78 ALA A O 1
ATOM 600 N N . ARG A 1 79 ? 5.844 -17.047 -9.531 1 97.94 79 ARG A N 1
ATOM 601 C CA . ARG A 1 79 ? 6.125 -15.695 -10.016 1 97.94 79 ARG A CA 1
ATOM 602 C C . ARG A 1 79 ? 6.414 -15.695 -11.508 1 97.94 79 ARG A C 1
ATOM 604 O O . ARG A 1 79 ? 6.125 -14.719 -12.203 1 97.94 79 ARG A O 1
ATOM 611 N N . GLN A 1 80 ? 6.941 -16.781 -12.016 1 97.5 80 GLN A N 1
ATOM 612 C CA . GLN A 1 80 ? 7.273 -16.875 -13.43 1 97.5 80 GLN A CA 1
ATOM 613 C C . GLN A 1 80 ? 6.031 -16.672 -14.297 1 97.5 80 GLN A C 1
ATOM 615 O O . GLN A 1 80 ? 6.121 -16.141 -15.406 1 97.5 80 GLN A O 1
ATOM 620 N N . HIS A 1 81 ? 4.91 -16.984 -13.82 1 95.88 81 HIS A N 1
ATOM 621 C CA . HIS A 1 81 ? 3.67 -16.875 -14.578 1 95.88 81 HIS A CA 1
ATOM 622 C C . HIS A 1 81 ? 3.285 -15.414 -14.797 1 95.88 81 HIS A C 1
ATOM 624 O O . HIS A 1 81 ? 2.652 -15.078 -15.797 1 95.88 81 HIS A O 1
ATOM 630 N N . ARG A 1 82 ? 3.689 -14.531 -13.875 1 94.81 82 ARG A N 1
ATOM 631 C CA . ARG A 1 82 ? 3.238 -13.148 -14 1 94.81 82 ARG A CA 1
ATOM 632 C C . ARG A 1 82 ? 4.328 -12.266 -14.602 1 94.81 82 ARG A C 1
ATOM 634 O O . ARG A 1 82 ? 4.156 -11.055 -14.727 1 94.81 82 ARG A O 1
ATOM 641 N N . GLU A 1 83 ? 5.457 -12.898 -14.898 1 93.56 83 GLU A N 1
ATOM 642 C CA . GLU A 1 83 ? 6.492 -12.148 -15.602 1 93.56 83 GLU A CA 1
ATOM 643 C C . GLU A 1 83 ? 6.02 -11.719 -16.984 1 93.56 83 GLU A C 1
ATOM 645 O O . GLU A 1 83 ? 5.668 -12.562 -17.812 1 93.56 83 GLU A O 1
ATOM 650 N N . GLY A 1 84 ? 5.984 -10.414 -17.203 1 92.75 84 GLY A N 1
ATOM 651 C CA . GLY A 1 84 ? 5.543 -9.898 -18.484 1 92.75 84 GLY A CA 1
ATOM 652 C C . GLY A 1 84 ? 4.035 -9.805 -18.609 1 92.75 84 GLY A C 1
ATOM 653 O O . GLY A 1 84 ? 3.518 -9.289 -19.594 1 92.75 84 GLY A O 1
ATOM 654 N N . ALA A 1 85 ? 3.307 -10.258 -17.641 1 96.56 85 ALA A N 1
ATOM 655 C CA . ALA A 1 85 ? 1.849 -10.289 -17.719 1 96.56 85 ALA A CA 1
ATOM 656 C C . ALA A 1 85 ? 1.234 -9.016 -17.141 1 96.56 85 ALA A C 1
ATOM 658 O O . ALA A 1 85 ? 0.078 -8.695 -17.438 1 96.56 85 ALA A O 1
ATOM 659 N N . ALA A 1 86 ? 1.971 -8.328 -16.359 1 95.75 86 ALA A N 1
ATOM 660 C CA . ALA A 1 86 ? 1.509 -7.113 -15.688 1 95.75 86 ALA A CA 1
ATOM 661 C C . ALA A 1 86 ? 2.688 -6.266 -15.219 1 95.75 86 ALA A C 1
ATOM 663 O O . ALA A 1 86 ? 3.777 -6.785 -14.977 1 95.75 86 ALA A O 1
ATOM 664 N N . ASP A 1 87 ? 2.473 -4.98 -15.195 1 96.19 87 ASP A N 1
ATOM 665 C CA . ASP A 1 87 ? 3.379 -4.09 -14.477 1 96.19 87 ASP A CA 1
ATOM 666 C C . ASP A 1 87 ? 3.037 -4.047 -12.984 1 96.19 87 ASP A C 1
ATOM 668 O O . ASP A 1 87 ? 2.021 -3.471 -12.594 1 96.19 87 ASP A O 1
ATOM 672 N N . THR A 1 88 ? 3.885 -4.711 -12.203 1 97.12 88 THR A N 1
ATOM 673 C CA . THR A 1 88 ? 3.564 -4.844 -10.789 1 97.12 88 THR A CA 1
ATOM 674 C C . THR A 1 88 ? 4.723 -4.363 -9.922 1 97.12 88 THR A C 1
ATOM 676 O O . THR A 1 88 ? 5.891 -4.562 -10.266 1 97.12 88 THR A O 1
ATOM 679 N N . GLU A 1 89 ? 4.441 -3.688 -8.836 1 98.31 89 GLU A N 1
ATOM 680 C CA . GLU A 1 89 ? 5.391 -3.393 -7.766 1 98.31 89 GLU A CA 1
ATOM 681 C C . GLU A 1 89 ? 5.133 -4.27 -6.543 1 98.31 89 GLU A C 1
ATOM 683 O O . GLU A 1 89 ? 3.982 -4.57 -6.215 1 98.31 89 GLU A O 1
ATOM 688 N N . PHE A 1 90 ? 6.227 -4.699 -5.891 1 98.81 90 PHE A N 1
ATOM 689 C CA . PHE A 1 90 ? 6.195 -5.453 -4.645 1 98.81 90 PHE A CA 1
ATOM 690 C C . PHE A 1 90 ? 7.141 -4.84 -3.617 1 98.81 90 PHE A C 1
ATOM 692 O O . PHE A 1 90 ? 8.297 -4.539 -3.928 1 98.81 90 PHE A O 1
ATOM 699 N N . PHE A 1 91 ? 6.629 -4.641 -2.457 1 98.94 91 PHE A N 1
ATOM 700 C CA . PHE A 1 91 ? 7.492 -4.211 -1.365 1 98.94 91 PHE A CA 1
ATOM 701 C C . PHE A 1 91 ? 6.914 -4.633 -0.019 1 98.94 91 PHE A C 1
ATOM 703 O O . PHE A 1 91 ? 5.738 -4.98 0.075 1 98.94 91 PHE A O 1
ATOM 710 N N . ILE A 1 92 ? 7.773 -4.652 0.988 1 98.94 92 ILE A N 1
ATOM 711 C CA . ILE A 1 92 ? 7.418 -4.957 2.369 1 98.94 92 ILE A CA 1
ATOM 712 C C . ILE A 1 92 ? 7.648 -3.729 3.244 1 98.94 92 ILE A C 1
ATOM 714 O O . ILE A 1 92 ? 8.664 -3.039 3.102 1 98.94 92 ILE A O 1
ATOM 718 N N . ILE A 1 93 ? 6.688 -3.494 4.074 1 98.94 93 ILE A N 1
ATOM 719 C CA . ILE A 1 93 ? 6.902 -2.467 5.086 1 98.94 93 ILE A CA 1
ATOM 720 C C . ILE A 1 93 ? 6.73 -3.068 6.477 1 98.94 93 ILE A C 1
ATOM 722 O O . ILE A 1 93 ? 5.887 -3.941 6.684 1 98.94 93 ILE A O 1
ATOM 726 N N . ASP A 1 94 ? 7.594 -2.535 7.402 1 98.94 94 ASP A N 1
ATOM 727 C CA . ASP A 1 94 ? 7.43 -2.896 8.805 1 98.94 94 ASP A CA 1
ATOM 728 C C . ASP A 1 94 ? 6.141 -2.312 9.375 1 98.94 94 ASP A C 1
ATOM 730 O O . ASP A 1 94 ? 5.648 -1.291 8.891 1 98.94 94 ASP A O 1
ATOM 734 N N . GLY A 1 95 ? 5.578 -3.062 10.398 1 98.88 95 GLY A N 1
ATOM 735 C CA . GLY A 1 95 ? 4.594 -2.4 11.234 1 98.88 95 GLY A CA 1
ATOM 736 C C . GLY A 1 95 ? 5.207 -1.399 12.195 1 98.88 95 GLY A C 1
ATOM 737 O O . GLY A 1 95 ? 6.34 -1.58 12.648 1 98.88 95 GLY A O 1
ATOM 738 N N . GLY A 1 96 ? 4.449 -0.336 12.453 1 98.81 96 GLY A N 1
ATOM 739 C CA . GLY A 1 96 ? 4.902 0.632 13.438 1 98.81 96 GLY A CA 1
ATOM 740 C C . GLY A 1 96 ? 4.816 2.066 12.945 1 98.81 96 GLY A C 1
ATOM 741 O O . GLY A 1 96 ? 4.602 2.311 11.758 1 98.81 96 GLY A O 1
ATOM 742 N N . VAL A 1 97 ? 4.891 2.926 13.914 1 98.62 97 VAL A N 1
ATOM 743 C CA . VAL A 1 97 ? 4.812 4.359 13.641 1 98.62 97 VAL A CA 1
ATOM 744 C C . VAL A 1 97 ? 6.164 5.012 13.93 1 98.62 97 VAL A C 1
ATOM 746 O O . VAL A 1 97 ? 6.625 5.023 15.07 1 98.62 97 VAL A O 1
ATOM 749 N N . VAL A 1 98 ? 6.789 5.551 12.914 1 98.62 98 VAL A N 1
ATOM 750 C CA . VAL A 1 98 ? 8.055 6.266 13.086 1 98.62 98 VAL A CA 1
ATOM 751 C C . VAL A 1 98 ? 7.773 7.707 13.5 1 98.62 98 VAL A C 1
ATOM 753 O O . VAL A 1 98 ? 7.008 8.414 12.844 1 98.62 98 VAL A O 1
ATOM 756 N N . PRO A 1 99 ? 8.398 8.125 14.578 1 97.94 99 PRO A N 1
ATOM 757 C CA . PRO A 1 99 ? 8.18 9.516 14.984 1 97.94 99 PRO A CA 1
ATOM 758 C C . PRO A 1 99 ? 8.578 10.516 13.898 1 97.94 99 PRO A C 1
ATOM 760 O O . PRO A 1 99 ? 9.516 10.266 13.141 1 97.94 99 PRO A O 1
ATOM 763 N N . ARG A 1 100 ? 7.867 11.633 13.906 1 96.38 100 ARG A N 1
ATOM 764 C CA . ARG A 1 100 ? 8.008 12.641 12.859 1 96.38 100 ARG A CA 1
ATOM 765 C C . ARG A 1 100 ? 9.477 13.039 12.68 1 96.38 100 ARG A C 1
ATOM 767 O O . ARG A 1 100 ? 9.961 13.125 11.547 1 96.38 100 ARG A O 1
ATOM 774 N N . GLU A 1 101 ? 10.203 13.219 13.711 1 94.94 101 GLU A N 1
ATOM 775 C CA . GLU A 1 101 ? 11.578 13.719 13.672 1 94.94 101 GLU A CA 1
ATOM 776 C C . GLU A 1 101 ? 12.523 12.688 13.062 1 94.94 101 GLU A C 1
ATOM 778 O O . GLU A 1 101 ? 13.633 13.031 12.656 1 94.94 101 GLU A O 1
ATOM 783 N N . ASP A 1 102 ? 12.102 11.461 12.977 1 97.56 102 ASP A N 1
ATOM 784 C CA . ASP A 1 102 ? 12.977 10.391 12.516 1 97.56 102 ASP A CA 1
ATOM 785 C C . ASP A 1 102 ? 12.602 9.945 11.109 1 97.56 102 ASP A C 1
ATOM 787 O O . ASP A 1 102 ? 13.227 9.031 10.555 1 97.56 102 ASP A O 1
ATOM 791 N N . ARG A 1 103 ? 11.633 10.617 10.57 1 97.94 103 ARG A N 1
ATOM 792 C CA . ARG A 1 103 ? 11.172 10.203 9.25 1 97.94 103 ARG A CA 1
ATOM 793 C C . ARG A 1 103 ? 12.102 10.711 8.156 1 97.94 103 ARG A C 1
ATOM 795 O O . ARG A 1 103 ? 12.578 11.852 8.219 1 97.94 103 ARG A O 1
ATOM 802 N N . LEU A 1 104 ? 12.305 9.875 7.227 1 96.5 104 LEU A N 1
ATOM 803 C CA . LEU A 1 104 ? 13.039 10.227 6.016 1 96.5 104 LEU A CA 1
ATOM 804 C C . LEU A 1 104 ? 14.297 11.023 6.355 1 96.5 104 LEU A C 1
ATOM 806 O O . LEU A 1 104 ? 14.5 12.125 5.84 1 96.5 104 LEU A O 1
ATOM 810 N N . PRO A 1 105 ? 15.141 10.438 7.129 1 94 105 PRO A N 1
ATOM 811 C CA . PRO A 1 105 ? 16.297 11.188 7.625 1 94 105 PRO A CA 1
ATOM 812 C C . PRO A 1 105 ? 17.188 11.719 6.5 1 94 105 PRO A C 1
ATOM 814 O O . PRO A 1 105 ? 17.844 12.75 6.668 1 94 105 PRO A O 1
ATOM 817 N N . HIS A 1 106 ? 17.203 11.164 5.406 1 92.56 106 HIS A N 1
ATOM 818 C CA . HIS A 1 106 ? 18.062 11.555 4.297 1 92.56 106 HIS A CA 1
ATOM 819 C C . HIS A 1 106 ? 17.609 12.875 3.684 1 92.56 106 HIS A C 1
ATOM 821 O O . HIS A 1 106 ? 18.328 13.484 2.898 1 92.56 106 HIS A O 1
ATOM 827 N N . THR A 1 107 ? 16.391 13.266 4 1 92.81 107 THR A N 1
ATOM 828 C CA . THR A 1 107 ? 15.836 14.477 3.402 1 92.81 107 THR A CA 1
ATOM 829 C C . THR A 1 107 ? 16.047 15.68 4.324 1 92.81 107 THR A C 1
ATOM 831 O O . THR A 1 107 ? 15.664 16.797 3.98 1 92.81 107 THR A O 1
ATOM 834 N N . LYS A 1 108 ? 16.5 15.469 5.43 1 88.38 108 LYS A N 1
ATOM 835 C CA . LYS A 1 108 ? 16.766 16.578 6.34 1 88.38 108 LYS A CA 1
ATOM 836 C C . LYS A 1 108 ? 17.703 17.609 5.703 1 88.38 108 LYS A C 1
ATOM 838 O O . LYS A 1 108 ? 18.688 17.25 5.074 1 88.38 108 LYS A O 1
ATOM 843 N N . GLY A 1 109 ? 17.297 18.766 5.789 1 84 109 GLY A N 1
ATOM 844 C CA . GLY A 1 109 ? 18.078 19.844 5.195 1 84 109 GLY A CA 1
ATOM 845 C C . GLY A 1 109 ? 17.562 20.281 3.836 1 84 109 GLY A C 1
ATOM 846 O O . GLY A 1 109 ? 18.031 21.266 3.273 1 84 109 GLY A O 1
ATOM 847 N N . GLN A 1 110 ? 16.734 19.453 3.254 1 79.5 110 GLN A N 1
ATOM 848 C CA . GLN A 1 110 ? 16.141 19.812 1.972 1 79.5 110 GLN A CA 1
ATOM 849 C C . GLN A 1 110 ? 15.125 20.938 2.135 1 79.5 110 GLN A C 1
ATOM 851 O O . GLN A 1 110 ? 14.344 20.953 3.092 1 79.5 110 GLN A O 1
ATOM 856 N N . ARG A 1 111 ? 15.367 22.094 1.326 1 69 111 ARG A N 1
ATOM 857 C CA . ARG A 1 111 ? 14.5 23.266 1.279 1 69 111 ARG A CA 1
ATOM 858 C C . ARG A 1 111 ? 13.547 23.188 0.091 1 69 111 ARG A C 1
ATOM 860 O O . ARG A 1 111 ? 13.922 22.734 -0.989 1 69 111 ARG A O 1
ATOM 867 N N . MET B 1 1 ? -16.828 -3.715 7.184 1 95.75 1 MET B N 1
ATOM 868 C CA . MET B 1 1 ? -15.594 -4.27 6.641 1 95.75 1 MET B CA 1
ATOM 869 C C . MET B 1 1 ? -14.477 -3.234 6.676 1 95.75 1 MET B C 1
ATOM 871 O O . MET B 1 1 ? -14.672 -2.082 6.289 1 95.75 1 MET B O 1
ATOM 875 N N . PRO B 1 2 ? -13.383 -3.6 7.18 1 98.81 2 PRO B N 1
ATOM 876 C CA . PRO B 1 2 ? -12.336 -2.58 7.262 1 98.81 2 PRO B CA 1
ATOM 877 C C . PRO B 1 2 ? -11.914 -2.055 5.891 1 98.81 2 PRO B C 1
ATOM 879 O O . PRO B 1 2 ? -12.211 -2.684 4.871 1 98.81 2 PRO B O 1
ATOM 882 N N . ALA B 1 3 ? -11.391 -0.898 5.891 1 98.94 3 ALA B N 1
ATOM 883 C CA . ALA B 1 3 ? -10.727 -0.304 4.734 1 98.94 3 ALA B CA 1
ATOM 884 C C . ALA B 1 3 ? -9.305 0.133 5.078 1 98.94 3 ALA B C 1
ATOM 886 O O . ALA B 1 3 ? -8.984 0.346 6.246 1 98.94 3 ALA B O 1
ATOM 887 N N . TYR B 1 4 ? -8.516 0.2 4.047 1 99 4 TYR B N 1
ATOM 888 C CA . TYR B 1 4 ? -7.129 0.602 4.23 1 99 4 TYR B CA 1
ATOM 889 C C . TYR B 1 4 ? -6.789 1.803 3.355 1 99 4 TYR B C 1
ATOM 891 O O . TYR B 1 4 ? -6.992 1.771 2.141 1 99 4 TYR B O 1
ATOM 899 N N . MET B 1 5 ? -6.352 2.842 3.973 1 98.94 5 MET B N 1
ATOM 900 C CA . MET B 1 5 ? -5.77 3.977 3.266 1 98.94 5 MET B CA 1
ATOM 901 C C . MET B 1 5 ? -4.254 3.828 3.152 1 98.94 5 MET B C 1
ATOM 903 O O . MET B 1 5 ? -3.572 3.588 4.148 1 98.94 5 MET B O 1
ATOM 907 N N . ILE B 1 6 ? -3.732 3.91 1.953 1 99 6 ILE B N 1
ATOM 908 C CA . ILE B 1 6 ? -2.305 3.799 1.673 1 99 6 ILE B CA 1
ATOM 909 C C . ILE B 1 6 ? -1.807 5.086 1.018 1 99 6 ILE B C 1
ATOM 911 O O . ILE B 1 6 ? -2.416 5.582 0.067 1 99 6 ILE B O 1
ATOM 915 N N . ALA B 1 7 ? -0.839 5.652 1.574 1 98.88 7 ALA B N 1
ATOM 916 C CA . ALA B 1 7 ? -0.102 6.746 0.945 1 98.88 7 ALA B CA 1
ATOM 917 C C . ALA B 1 7 ? 1.302 6.301 0.543 1 98.88 7 ALA B C 1
ATOM 919 O O . ALA B 1 7 ? 2.01 5.672 1.333 1 98.88 7 ALA B O 1
ATOM 920 N N . LEU B 1 8 ? 1.663 6.57 -0.662 1 98.69 8 LEU B N 1
ATOM 921 C CA . LEU B 1 8 ? 2.992 6.297 -1.195 1 98.69 8 LEU B CA 1
ATOM 922 C C . LEU B 1 8 ? 3.754 7.598 -1.443 1 98.69 8 LEU B C 1
ATOM 924 O O . LEU B 1 8 ? 3.373 8.391 -2.305 1 98.69 8 LEU B O 1
ATOM 928 N N . ASN B 1 9 ? 4.801 7.852 -0.66 1 98.25 9 ASN B N 1
ATOM 929 C CA . ASN B 1 9 ? 5.695 8.977 -0.921 1 98.25 9 ASN B CA 1
ATOM 930 C C . ASN B 1 9 ? 6.836 8.578 -1.855 1 98.25 9 ASN B C 1
ATOM 932 O O . ASN B 1 9 ? 7.742 7.844 -1.46 1 98.25 9 ASN B O 1
ATOM 936 N N . ARG B 1 10 ? 6.781 9.07 -3.062 1 97.44 10 ARG B N 1
ATOM 937 C CA . ARG B 1 10 ? 7.742 8.672 -4.086 1 97.44 10 ARG B CA 1
ATOM 938 C C . ARG B 1 10 ? 9.008 9.516 -4.004 1 97.44 10 ARG B C 1
ATOM 940 O O . ARG B 1 10 ? 10.117 9 -4.168 1 97.44 10 ARG B O 1
ATOM 947 N N . SER B 1 11 ? 8.812 10.781 -3.777 1 95.88 11 SER B N 1
ATOM 948 C CA . SER B 1 11 ? 9.945 11.695 -3.648 1 95.88 11 SER B CA 1
ATOM 949 C C . SER B 1 11 ? 9.578 12.914 -2.814 1 95.88 11 SER B C 1
ATOM 951 O O . SER B 1 11 ? 8.414 13.328 -2.779 1 95.88 11 SER B O 1
ATOM 953 N N . VAL B 1 12 ? 10.594 13.438 -2.17 1 96.19 12 VAL B N 1
ATOM 954 C CA . VAL B 1 12 ? 10.414 14.633 -1.348 1 96.19 12 VAL B CA 1
ATOM 955 C C . VAL B 1 12 ? 11.18 15.805 -1.961 1 96.19 12 VAL B C 1
ATOM 957 O O . VAL B 1 12 ? 12.367 15.688 -2.266 1 96.19 12 VAL B O 1
ATOM 960 N N . THR B 1 13 ? 10.516 16.859 -2.166 1 95.06 13 THR B N 1
ATOM 961 C CA . THR B 1 13 ? 11.148 18.047 -2.752 1 95.06 13 THR B CA 1
ATOM 962 C C . THR B 1 13 ? 11.234 19.172 -1.73 1 95.06 13 THR B C 1
ATOM 964 O O . THR B 1 13 ? 12.016 20.109 -1.902 1 95.06 13 THR B O 1
ATOM 967 N N . ASP B 1 14 ? 10.414 19.188 -0.73 1 96 14 ASP B N 1
ATOM 968 C CA . ASP B 1 14 ? 10.375 20.219 0.308 1 96 14 ASP B CA 1
ATOM 969 C C . ASP B 1 14 ? 10.117 19.594 1.68 1 96 14 ASP B C 1
ATOM 971 O O . ASP B 1 14 ? 8.961 19.469 2.1 1 96 14 ASP B O 1
ATOM 975 N N . ARG B 1 15 ? 11.086 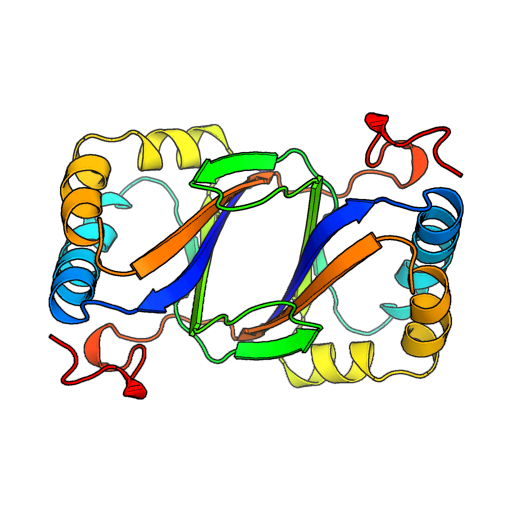19.328 2.404 1 95.69 15 ARG B N 1
ATOM 976 C CA . ARG B 1 15 ? 11.023 18.656 3.699 1 95.69 15 ARG B CA 1
ATOM 977 C C . ARG B 1 15 ? 10.266 19.516 4.719 1 95.69 15 ARG B C 1
ATOM 979 O O . ARG B 1 15 ? 9.539 18.984 5.562 1 95.69 15 ARG B O 1
ATOM 986 N N . ALA B 1 16 ? 10.477 20.781 4.656 1 94.94 16 ALA B N 1
ATOM 987 C CA . ALA B 1 16 ? 9.812 21.672 5.605 1 94.94 16 ALA B CA 1
ATOM 988 C C . ALA B 1 16 ? 8.297 21.609 5.445 1 94.94 16 ALA B C 1
ATOM 990 O O . ALA B 1 16 ? 7.562 21.578 6.438 1 94.94 16 ALA B O 1
ATOM 991 N N . GLY B 1 17 ? 7.875 21.672 4.227 1 96.44 17 GLY B N 1
ATOM 992 C CA . GLY B 1 17 ? 6.449 21.531 3.977 1 96.44 17 GLY B CA 1
ATOM 993 C C . GLY B 1 17 ? 5.895 20.203 4.465 1 96.44 17 GLY B C 1
ATOM 994 O O . GLY B 1 17 ? 4.824 20.156 5.07 1 96.44 17 GLY B O 1
ATOM 995 N N . LEU B 1 18 ? 6.637 19.172 4.234 1 97.12 18 LEU B N 1
ATOM 996 C CA . LEU B 1 18 ? 6.203 17.859 4.68 1 97.12 18 LEU B CA 1
ATOM 997 C C . LEU B 1 18 ? 6.168 17.781 6.203 1 97.12 18 LEU B C 1
ATOM 999 O O . LEU B 1 18 ? 5.254 17.188 6.777 1 97.12 18 LEU B O 1
ATOM 1003 N N . ASP B 1 19 ? 7.098 18.375 6.809 1 96.81 19 ASP B N 1
ATOM 1004 C CA . ASP B 1 19 ? 7.125 18.422 8.266 1 96.81 19 ASP B CA 1
ATOM 1005 C C . ASP B 1 19 ? 5.891 19.141 8.812 1 96.81 19 ASP B C 1
ATOM 1007 O O . ASP B 1 19 ? 5.277 18.672 9.781 1 96.81 19 ASP B O 1
ATOM 1011 N N . ALA B 1 20 ? 5.566 20.234 8.25 1 97.12 20 ALA B N 1
ATOM 1012 C CA . ALA B 1 20 ? 4.367 20.969 8.656 1 97.12 20 ALA B CA 1
ATOM 1013 C C . ALA B 1 20 ? 3.121 20.109 8.508 1 97.12 20 ALA B C 1
ATOM 1015 O O . ALA B 1 20 ? 2.238 20.125 9.367 1 97.12 20 ALA B O 1
ATOM 1016 N N . TYR B 1 21 ? 3.082 19.344 7.469 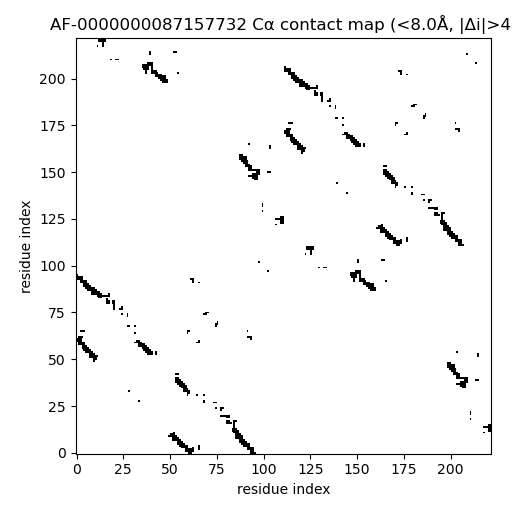1 98.5 21 TYR B N 1
ATOM 1017 C CA . TYR B 1 21 ? 1.982 18.422 7.242 1 98.5 21 TYR B CA 1
ATOM 1018 C C . TYR B 1 21 ? 1.941 17.344 8.32 1 98.5 21 TYR B C 1
ATOM 1020 O O . TYR B 1 21 ? 0.879 17.047 8.875 1 98.5 21 TYR B O 1
ATOM 1028 N N . TRP B 1 22 ? 3.066 16.781 8.625 1 98.06 22 TRP B N 1
ATOM 1029 C CA . TRP B 1 22 ? 3.135 15.711 9.602 1 98.06 22 TRP B CA 1
ATOM 1030 C C . TRP B 1 22 ? 2.752 16.203 10.992 1 98.06 22 TRP B C 1
ATOM 1032 O O . TRP B 1 22 ? 2.268 15.438 11.828 1 98.06 22 TRP B O 1
ATOM 1042 N N . LYS B 1 23 ? 2.922 17.469 11.242 1 97.69 23 LYS B N 1
ATOM 1043 C CA . LYS B 1 23 ? 2.512 18.078 12.516 1 97.69 23 LYS B CA 1
ATOM 1044 C C . LYS B 1 23 ? 0.997 18.25 12.57 1 9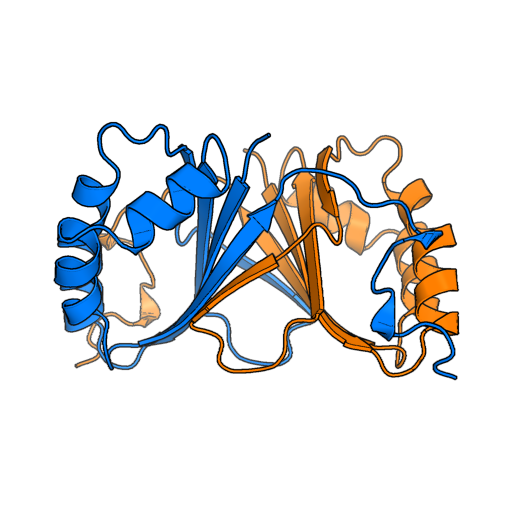7.69 23 LYS B C 1
ATOM 1046 O O . LYS B 1 23 ? 0.386 18.062 13.625 1 97.69 23 LYS B O 1
ATOM 1051 N N . ALA B 1 24 ? 0.43 18.547 11.484 1 98.31 24 ALA B N 1
ATOM 1052 C CA . ALA B 1 24 ? -0.975 18.938 11.445 1 98.31 24 ALA B CA 1
ATOM 1053 C C . ALA B 1 24 ? -1.881 17.734 11.234 1 98.31 24 ALA B C 1
ATOM 1055 O O . ALA B 1 24 ? -2.99 17.672 11.773 1 98.31 24 ALA B O 1
ATOM 1056 N N . ALA B 1 25 ? -1.517 16.734 10.5 1 98.38 25 ALA B N 1
ATOM 1057 C CA . ALA B 1 25 ? -2.389 15.695 9.961 1 98.38 25 ALA B CA 1
ATOM 1058 C C . ALA B 1 25 ? -2.879 14.766 11.07 1 98.38 25 ALA B C 1
ATOM 1060 O O . ALA B 1 25 ? -4.047 14.375 11.086 1 98.38 25 ALA B O 1
ATOM 1061 N N . PRO B 1 26 ? -2.07 14.414 12.031 1 97.94 26 PRO B N 1
ATOM 1062 C CA . PRO B 1 26 ? -2.477 13.375 12.977 1 97.94 26 PRO B CA 1
ATOM 1063 C C . PRO B 1 26 ? -3.742 13.742 13.75 1 97.94 26 PRO B C 1
ATOM 1065 O O . PRO B 1 26 ? -4.602 12.883 13.977 1 97.94 26 PRO B O 1
ATOM 1068 N N . ALA B 1 27 ? -3.92 14.953 14.07 1 97.94 27 ALA B N 1
ATOM 1069 C CA . ALA B 1 27 ? -5.082 15.367 14.852 1 97.94 27 ALA B CA 1
ATOM 1070 C C . ALA B 1 27 ? -6.371 15.18 14.055 1 97.94 27 ALA B C 1
ATOM 1072 O O . ALA B 1 27 ? -7.461 15.117 14.633 1 97.94 27 ALA B O 1
ATOM 1073 N N . THR B 1 28 ? -6.27 15.125 12.773 1 98.69 28 THR B N 1
ATOM 1074 C CA . THR B 1 28 ? -7.453 15.055 11.93 1 98.69 28 THR B CA 1
ATOM 1075 C C . THR B 1 28 ? -8.062 13.656 11.961 1 98.69 28 THR B C 1
ATOM 1077 O O . THR B 1 28 ? -9.195 13.453 11.516 1 98.69 28 THR B O 1
ATOM 1080 N N . PHE B 1 29 ? -7.379 12.68 12.516 1 98.62 29 PHE B N 1
ATOM 1081 C CA . PHE B 1 29 ? -7.844 11.305 12.578 1 98.62 29 PHE B CA 1
ATOM 1082 C C . PHE B 1 29 ? -8.648 11.062 13.852 1 98.62 29 PHE B C 1
ATOM 1084 O O . PHE B 1 29 ? -9.305 10.023 13.992 1 98.62 29 PHE B O 1
ATOM 1091 N N . ASP B 1 30 ? -8.625 11.984 14.805 1 97.06 30 ASP B N 1
ATOM 1092 C CA . ASP B 1 30 ? -9.227 11.797 16.125 1 97.06 30 ASP B CA 1
ATOM 1093 C C . ASP B 1 30 ? -10.711 11.445 15.992 1 97.06 30 ASP B C 1
ATOM 1095 O O . ASP B 1 30 ? -11.453 12.109 15.266 1 97.06 30 ASP B O 1
ATOM 1099 N N . GLY B 1 31 ? -11.086 10.312 16.688 1 96.56 31 GLY B N 1
ATOM 1100 C CA . GLY B 1 31 ? -12.492 9.945 16.766 1 96.56 31 GLY B CA 1
ATOM 1101 C C . GLY B 1 31 ? -12.969 9.18 15.539 1 96.56 31 GLY B C 1
ATOM 1102 O O . GLY B 1 31 ? -14.164 8.922 15.391 1 96.56 31 GLY B O 1
ATOM 1103 N N . ARG B 1 32 ? -12.07 8.727 14.703 1 97.56 32 ARG B N 1
ATOM 1104 C CA . ARG B 1 32 ? -12.508 8.164 13.43 1 97.56 32 ARG B CA 1
ATOM 1105 C C . ARG B 1 32 ? -12.195 6.668 13.359 1 97.56 32 ARG B C 1
ATOM 1107 O O . ARG B 1 32 ? -12.398 6.035 12.328 1 97.56 32 ARG B O 1
ATOM 1114 N N . GLY B 1 33 ? -11.68 6.16 14.422 1 98.12 33 GLY B N 1
ATOM 1115 C CA . GLY B 1 33 ? -11.398 4.734 14.469 1 98.12 33 GLY B CA 1
ATOM 1116 C C . GLY B 1 33 ? -10.211 4.336 13.609 1 98.12 33 GLY B C 1
ATOM 1117 O O . GLY B 1 33 ? -10.078 3.172 13.227 1 98.12 33 GLY B O 1
ATOM 1118 N N . ALA B 1 34 ? -9.359 5.238 13.281 1 98.75 34 ALA B N 1
ATOM 1119 C CA . ALA B 1 34 ? -8.164 4.965 12.484 1 98.75 34 ALA B CA 1
ATOM 1120 C C . ALA B 1 34 ? -7.113 4.219 13.305 1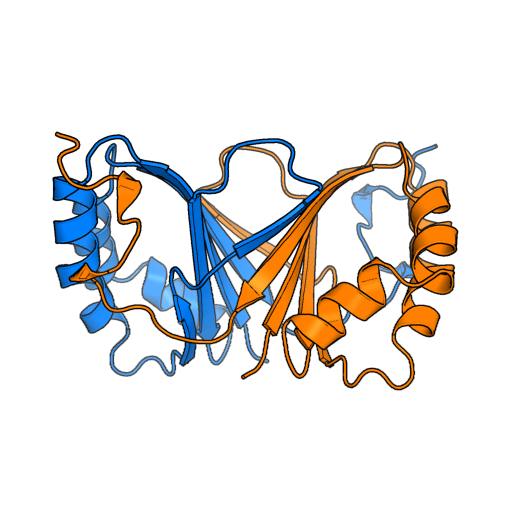 98.75 34 ALA B C 1
ATOM 1122 O O . ALA B 1 34 ? -6.832 4.59 14.453 1 98.75 34 ALA B O 1
ATOM 1123 N N . LYS B 1 35 ? -6.637 3.15 12.75 1 98.81 35 LYS B N 1
ATOM 1124 C CA . LYS B 1 35 ? -5.512 2.408 13.312 1 98.81 35 LYS B CA 1
ATOM 1125 C C . LYS B 1 35 ? -4.27 2.543 12.438 1 98.81 35 LYS B C 1
ATOM 1127 O O . LYS B 1 35 ? -4.273 2.117 11.273 1 98.81 35 LYS B O 1
ATOM 1132 N N . PHE B 1 36 ? -3.279 3.117 12.969 1 98.88 36 PHE B N 1
ATOM 1133 C CA . PHE B 1 36 ? -2.037 3.322 12.242 1 98.88 36 PHE B CA 1
ATOM 1134 C C . PHE B 1 36 ? -1.188 2.057 12.25 1 98.88 36 PHE B C 1
ATOM 1136 O O . PHE B 1 36 ? -0.508 1.766 13.234 1 98.88 36 PHE B O 1
ATOM 1143 N N . LEU B 1 37 ? -1.171 1.386 11.156 1 98.94 37 LEU B N 1
ATOM 1144 C CA . LEU B 1 37 ? -0.485 0.101 11.07 1 98.94 37 LEU B CA 1
ATOM 1145 C C . LEU B 1 37 ? 0.989 0.292 10.734 1 98.94 37 LEU B C 1
ATOM 1147 O O . LEU B 1 37 ? 1.852 -0.405 11.273 1 98.94 37 LEU B O 1
ATOM 1151 N N . SER B 1 38 ? 1.29 1.198 9.812 1 98.94 38 SER B N 1
ATOM 1152 C CA . SER B 1 38 ? 2.646 1.522 9.383 1 98.94 38 SER B CA 1
ATOM 1153 C C . SER B 1 38 ? 2.75 2.973 8.93 1 98.94 38 SER B C 1
ATOM 1155 O O . SER B 1 38 ? 1.986 3.414 8.062 1 98.94 38 SER B O 1
ATOM 1157 N N . VAL B 1 39 ? 3.643 3.725 9.516 1 98.88 39 VAL B N 1
ATOM 1158 C CA . VAL B 1 39 ? 3.869 5.121 9.164 1 98.88 39 VAL B CA 1
ATOM 1159 C C . VAL B 1 39 ? 5.367 5.379 9.016 1 98.88 39 VAL B C 1
ATOM 1161 O O . VAL B 1 39 ? 6.09 5.496 10.008 1 98.88 39 VAL B O 1
ATOM 1164 N N . TYR B 1 40 ? 5.785 5.477 7.719 1 98.69 40 TYR B N 1
ATOM 1165 C CA . TYR B 1 40 ? 7.168 5.742 7.336 1 98.69 40 TYR B CA 1
ATOM 1166 C C . TYR B 1 40 ? 8.117 4.742 7.988 1 98.69 40 TYR B C 1
ATOM 1168 O O . TYR B 1 40 ? 9.25 5.082 8.328 1 98.69 40 TYR B O 1
ATOM 1176 N N . ALA B 1 41 ? 7.668 3.576 8.266 1 98.81 41 ALA B N 1
ATOM 1177 C CA . ALA B 1 41 ? 8.492 2.5 8.812 1 98.81 41 ALA B CA 1
ATOM 1178 C C . ALA B 1 41 ? 9.445 1.953 7.754 1 98.81 41 ALA B C 1
ATOM 1180 O O . ALA B 1 41 ? 9.305 2.256 6.566 1 98.81 41 ALA B O 1
ATOM 1181 N N . PRO B 1 42 ? 10.469 1.237 8.156 1 98.56 42 PRO B N 1
ATOM 1182 C CA . PRO B 1 42 ? 11.422 0.698 7.188 1 98.56 42 PRO B CA 1
ATOM 1183 C C . PRO B 1 42 ? 10.75 -0.081 6.059 1 98.56 42 PRO B C 1
ATOM 1185 O O . PRO B 1 42 ? 9.781 -0.808 6.301 1 98.56 42 PRO B O 1
ATOM 1188 N N . LEU B 1 43 ? 11.281 0.113 4.879 1 98.69 43 LEU B N 1
ATOM 1189 C CA . LEU B 1 43 ? 10.766 -0.46 3.641 1 98.69 43 LEU B CA 1
ATOM 1190 C C . LEU B 1 43 ? 11.797 -1.389 3.006 1 98.69 43 LEU B C 1
ATOM 1192 O O . LEU B 1 43 ? 12.984 -1.053 2.936 1 98.69 43 LEU B O 1
ATOM 1196 N N . THR B 1 44 ? 11.391 -2.574 2.664 1 98.69 44 THR B N 1
ATOM 1197 C CA . THR B 1 44 ? 12.18 -3.514 1.867 1 98.69 44 THR B CA 1
ATOM 1198 C C . THR B 1 44 ? 11.633 -3.598 0.444 1 98.69 44 THR B C 1
ATOM 1200 O O . THR B 1 44 ? 10.578 -4.191 0.21 1 98.69 44 THR B O 1
ATOM 1203 N N . PRO B 1 45 ? 12.383 -2.988 -0.488 1 98.75 45 PRO B N 1
ATOM 1204 C CA . PRO B 1 45 ? 11.938 -3.125 -1.875 1 98.75 45 PRO B CA 1
ATOM 1205 C C . PRO B 1 45 ? 12.156 -4.531 -2.432 1 98.75 45 PRO B C 1
ATOM 1207 O O . PRO B 1 45 ? 13.203 -5.137 -2.186 1 98.75 45 PRO B O 1
ATOM 1210 N N . LEU B 1 46 ? 11.164 -5.082 -3.105 1 98.56 46 LEU B N 1
ATOM 1211 C CA . LEU B 1 46 ? 11.297 -6.355 -3.805 1 98.56 46 LEU B CA 1
ATOM 1212 C C . LEU B 1 46 ? 11.281 -6.148 -5.316 1 98.56 46 LEU B C 1
ATOM 1214 O O . LEU B 1 46 ? 12.18 -6.629 -6.02 1 98.56 46 LEU B O 1
ATOM 1218 N N . GLU B 1 47 ? 10.266 -5.57 -5.848 1 98.25 47 GLU B N 1
ATOM 1219 C CA . GLU B 1 47 ? 10.102 -5.117 -7.227 1 98.25 47 GLU B CA 1
ATOM 1220 C C . GLU B 1 47 ? 9.516 -3.709 -7.277 1 98.25 47 GLU B C 1
ATOM 1222 O O . GLU B 1 47 ? 8.344 -3.508 -6.965 1 98.25 47 GLU B O 1
ATOM 1227 N N . LEU B 1 48 ? 10.336 -2.744 -7.727 1 98 48 LEU B N 1
ATOM 1228 C CA . LEU B 1 48 ? 9.859 -1.37 -7.852 1 98 48 LEU B CA 1
ATOM 1229 C C . LEU B 1 48 ? 10.125 -0.828 -9.25 1 98 48 LEU B C 1
ATOM 1231 O O . LEU B 1 48 ? 11.156 -1.135 -9.852 1 98 48 LEU B O 1
ATOM 1235 N N . MET B 1 49 ? 9.242 0.023 -9.695 1 96.12 49 MET B N 1
ATOM 1236 C CA . MET B 1 49 ? 9.375 0.621 -11.023 1 96.12 49 MET B CA 1
ATOM 1237 C C . MET B 1 49 ? 9.805 2.08 -10.922 1 96.12 49 MET B C 1
ATOM 1239 O O . MET B 1 49 ? 10.203 2.686 -11.922 1 96.12 49 MET B O 1
ATOM 1243 N N . SER B 1 50 ? 9.68 2.672 -9.766 1 95.69 50 SER B N 1
ATOM 1244 C CA . SER B 1 50 ? 10.109 4.035 -9.453 1 95.69 50 SER B CA 1
ATOM 1245 C C . SER B 1 50 ? 10.477 4.18 -7.984 1 95.69 50 SER B C 1
ATOM 1247 O O . SER B 1 50 ? 10.344 3.232 -7.207 1 95.69 50 SER B O 1
ATOM 1249 N N . SER B 1 51 ? 10.984 5.32 -7.648 1 97.06 51 SER B N 1
ATOM 1250 C CA . SER B 1 51 ? 11.375 5.586 -6.27 1 97.06 51 SER B CA 1
ATOM 1251 C C . SER B 1 51 ? 10.172 5.473 -5.328 1 97.06 51 SER B C 1
ATOM 1253 O O . SER B 1 51 ? 9.047 5.77 -5.719 1 97.06 51 SER B O 1
ATOM 1255 N N . LEU B 1 52 ? 10.414 5.008 -4.145 1 98.25 52 LEU B N 1
ATOM 1256 C CA . LEU B 1 52 ? 9.469 4.941 -3.033 1 98.25 52 LEU B CA 1
ATOM 1257 C C . LEU B 1 52 ? 10.172 5.219 -1.707 1 98.25 52 LEU B C 1
ATOM 1259 O O . LEU B 1 52 ? 10.875 4.355 -1.179 1 98.25 52 LEU B O 1
ATOM 1263 N N . GLU B 1 53 ? 9.898 6.383 -1.185 1 97.69 53 GLU B N 1
ATOM 1264 C CA . GLU B 1 53 ? 10.695 6.836 -0.051 1 97.69 53 GLU B CA 1
ATOM 1265 C C . GLU B 1 53 ? 9.969 6.586 1.27 1 97.69 53 GLU B C 1
ATOM 1267 O O . GLU B 1 53 ? 10.602 6.527 2.328 1 97.69 53 GLU B O 1
ATOM 1272 N N . GLY B 1 54 ? 8.648 6.469 1.202 1 98.12 54 GLY B N 1
ATOM 1273 C CA . GLY B 1 54 ? 7.871 6.238 2.41 1 98.12 54 GLY B CA 1
ATOM 1274 C C . GLY B 1 54 ? 6.465 5.746 2.127 1 98.12 54 GLY B C 1
ATOM 1275 O O . GLY B 1 54 ? 5.922 5.98 1.045 1 98.12 54 GLY B O 1
ATOM 1276 N N . VAL B 1 55 ? 5.953 5.062 3.111 1 98.88 55 VAL B N 1
ATOM 1277 C CA . VAL B 1 55 ? 4.605 4.52 3.006 1 98.88 55 VAL B CA 1
ATOM 1278 C C . VAL B 1 55 ? 3.846 4.766 4.309 1 98.88 55 VAL B C 1
ATOM 1280 O O . VAL B 1 55 ? 4.422 4.695 5.395 1 98.88 55 VAL B O 1
ATOM 1283 N N . VAL B 1 56 ? 2.58 5.125 4.188 1 98.94 56 VAL B N 1
ATOM 1284 C CA . VAL B 1 56 ? 1.641 5.145 5.305 1 98.94 56 VAL B CA 1
ATOM 1285 C C . VAL B 1 56 ? 0.508 4.156 5.047 1 98.94 56 VAL B C 1
ATOM 1287 O O . VAL B 1 56 ? -0.052 4.117 3.947 1 98.94 56 VAL B O 1
ATOM 1290 N N . LEU B 1 57 ? 0.3 3.305 5.98 1 99 57 LEU B N 1
ATOM 1291 C CA . LEU B 1 57 ? -0.785 2.328 5.961 1 99 57 LEU B CA 1
ATOM 1292 C C . LEU B 1 57 ? -1.679 2.486 7.188 1 99 57 LEU B C 1
ATOM 1294 O O . LEU B 1 57 ? -1.226 2.305 8.32 1 99 57 LEU B O 1
ATOM 1298 N N . ILE B 1 58 ? -2.967 2.818 6.961 1 98.94 58 ILE B N 1
ATOM 1299 C CA . ILE B 1 58 ? -3.926 3.064 8.031 1 98.94 58 ILE B CA 1
ATOM 1300 C C . ILE B 1 58 ? -5.176 2.217 7.812 1 98.94 58 ILE B C 1
ATOM 1302 O O . ILE B 1 58 ? -5.688 2.131 6.695 1 98.94 58 ILE B O 1
ATOM 1306 N N . GLU B 1 59 ? -5.621 1.577 8.82 1 99 59 GLU B N 1
ATOM 1307 C CA . GLU B 1 59 ? -6.883 0.84 8.805 1 99 59 GLU B CA 1
ATOM 1308 C C . GLU B 1 59 ? -8.023 1.688 9.352 1 99 59 GLU B C 1
ATOM 1310 O O . GLU B 1 59 ? -7.875 2.352 10.383 1 99 59 GLU B O 1
ATOM 1315 N N . PHE B 1 60 ? -9.094 1.747 8.664 1 98.94 60 PHE B N 1
ATOM 1316 C CA . PHE B 1 60 ? -10.344 2.379 9.078 1 98.94 60 PHE B CA 1
ATOM 1317 C C . PHE B 1 60 ? -11.438 1.34 9.273 1 98.94 60 PHE B C 1
ATOM 1319 O O . PHE B 1 60 ? -11.336 0.217 8.773 1 98.94 60 PHE B O 1
ATOM 1326 N N . PRO B 1 61 ? -12.484 1.744 9.977 1 98.88 61 PRO B N 1
ATOM 1327 C CA . PRO B 1 61 ? -13.586 0.793 10.141 1 98.88 61 PRO B CA 1
ATOM 1328 C C . PRO B 1 61 ? -14.242 0.418 8.812 1 98.88 61 PRO B C 1
ATOM 1330 O O . PRO B 1 61 ? -14.766 -0.69 8.672 1 98.88 61 PRO B O 1
ATOM 1333 N N . ASP B 1 62 ? -14.289 1.343 7.918 1 98.75 62 ASP B N 1
ATOM 1334 C CA . ASP B 1 62 ? -14.836 1.098 6.586 1 98.75 62 ASP B CA 1
ATOM 1335 C C . ASP B 1 62 ? -14.422 2.195 5.613 1 98.75 62 ASP B C 1
ATOM 1337 O O . ASP B 1 62 ? -13.734 3.146 5.996 1 98.75 62 ASP B O 1
ATOM 1341 N N . VAL B 1 63 ? -14.773 2.012 4.379 1 98.75 63 VAL B N 1
ATOM 1342 C CA . VAL B 1 63 ? -14.398 2.939 3.316 1 98.75 63 VAL B CA 1
ATOM 1343 C C . VAL B 1 63 ? -15.008 4.312 3.59 1 98.75 63 VAL B C 1
ATOM 1345 O O . VAL B 1 63 ? -14.359 5.34 3.387 1 98.75 63 VAL B O 1
ATOM 1348 N N . ALA B 1 64 ? -16.234 4.359 4.039 1 98.56 64 ALA B N 1
ATOM 1349 C CA . ALA B 1 64 ? -16.906 5.625 4.312 1 98.56 64 ALA B CA 1
ATOM 1350 C C . ALA B 1 64 ? -16.125 6.445 5.34 1 98.56 64 ALA B C 1
ATOM 1352 O O . ALA B 1 64 ? -15.969 7.656 5.18 1 98.56 64 ALA B O 1
ATOM 1353 N N . ALA B 1 65 ? -15.68 5.812 6.309 1 98.75 65 ALA B N 1
ATOM 1354 C CA . ALA B 1 65 ? -14.914 6.496 7.344 1 98.75 65 ALA B CA 1
ATOM 1355 C C . ALA B 1 65 ? -13.625 7.082 6.77 1 98.75 65 ALA B C 1
ATOM 1357 O O . ALA B 1 65 ? -13.258 8.219 7.094 1 98.75 65 ALA B O 1
ATOM 1358 N N . ALA B 1 66 ? -12.953 6.336 5.988 1 98.88 66 ALA B N 1
ATOM 1359 C CA . ALA B 1 66 ? -11.719 6.809 5.367 1 98.88 66 ALA B CA 1
ATOM 1360 C C . ALA B 1 66 ? -11.984 8 4.449 1 98.88 66 ALA B C 1
ATOM 1362 O O . ALA B 1 66 ? -11.25 8.992 4.48 1 98.88 66 ALA B O 1
ATOM 1363 N N . LYS B 1 67 ? -12.984 7.844 3.695 1 98.75 67 LYS B N 1
ATOM 1364 C CA . LYS B 1 67 ? -13.336 8.922 2.779 1 98.75 67 LYS B CA 1
ATOM 1365 C C . LYS B 1 67 ? -13.758 10.18 3.545 1 98.75 67 LYS B C 1
ATOM 1367 O O . LYS B 1 67 ? -13.406 11.297 3.158 1 98.75 67 LYS B O 1
ATOM 1372 N N . ASP B 1 68 ? -14.523 9.977 4.539 1 98.69 68 ASP B N 1
ATOM 1373 C CA . ASP B 1 68 ? -14.938 11.094 5.375 1 98.69 68 ASP B CA 1
ATOM 1374 C C . ASP B 1 68 ? -13.727 11.828 5.953 1 98.69 68 ASP B C 1
ATOM 1376 O O . ASP B 1 68 ? -13.703 13.055 6 1 98.69 68 ASP B O 1
ATOM 1380 N N . TRP B 1 69 ? -12.844 11.102 6.375 1 98.88 69 TRP B N 1
ATOM 1381 C CA . TRP B 1 69 ? -11.609 11.719 6.859 1 98.88 69 TRP B CA 1
ATOM 1382 C C . TRP B 1 69 ? -10.938 12.531 5.758 1 98.88 69 TRP B C 1
ATOM 1384 O O . TRP B 1 69 ? -10.648 13.711 5.941 1 98.88 69 TRP B O 1
ATOM 1394 N N . TYR B 1 70 ? -10.68 11.914 4.633 1 98.88 70 TYR B N 1
ATOM 1395 C CA . TYR B 1 70 ? -9.945 12.562 3.551 1 98.88 70 TYR B CA 1
ATOM 1396 C C . TYR B 1 70 ? -10.633 13.852 3.123 1 98.88 70 TYR B C 1
ATOM 1398 O O . TYR B 1 70 ? -9.969 14.852 2.834 1 98.88 70 TYR B O 1
ATOM 1406 N N . ASP B 1 71 ? -11.961 13.797 3.18 1 98.56 71 ASP B N 1
ATOM 1407 C CA . ASP B 1 71 ? -12.75 14.93 2.703 1 98.56 71 ASP B CA 1
ATOM 1408 C C . ASP B 1 71 ? -12.984 15.953 3.816 1 98.56 71 ASP B C 1
ATOM 1410 O O . ASP B 1 71 ? -13.562 17.016 3.584 1 98.56 71 ASP B O 1
ATOM 1414 N N . SER B 1 72 ? -12.617 15.664 4.969 1 98.62 72 SER B N 1
ATOM 1415 C CA . SER B 1 72 ? -12.859 16.531 6.113 1 98.62 72 SER B CA 1
ATOM 1416 C C . SER B 1 72 ? -12.133 17.875 5.957 1 98.62 72 SER B C 1
ATOM 1418 O O . SER B 1 72 ? -11.016 17.906 5.426 1 98.62 72 SER B O 1
ATOM 1420 N N . PRO B 1 73 ? -12.766 18.938 6.461 1 98.38 73 PRO B N 1
ATOM 1421 C CA . PRO B 1 73 ? -12.094 20.234 6.406 1 98.38 73 PRO B CA 1
ATOM 1422 C C . PRO B 1 73 ? -10.742 20.234 7.117 1 98.38 73 PRO B C 1
ATOM 1424 O O . PRO B 1 73 ? -9.789 20.859 6.645 1 98.38 73 PRO B O 1
ATOM 1427 N N . GLY B 1 74 ? -10.68 19.578 8.211 1 98.31 74 GLY B N 1
ATOM 1428 C CA . GLY B 1 74 ? -9.43 19.5 8.945 1 98.31 74 GLY B CA 1
ATOM 1429 C C . GLY B 1 74 ? -8.305 18.875 8.141 1 98.31 74 GLY B C 1
ATOM 1430 O O . GLY B 1 74 ? -7.191 19.406 8.102 1 98.31 74 GLY B O 1
ATOM 1431 N N . TYR B 1 75 ? -8.594 17.781 7.484 1 98.75 75 TYR B N 1
ATOM 1432 C CA . TYR B 1 75 ? -7.531 17.156 6.711 1 98.75 75 TYR B CA 1
ATOM 1433 C C . TYR B 1 75 ? -7.195 17.984 5.477 1 98.75 75 TYR B C 1
ATOM 1435 O O . TYR B 1 75 ? -6.023 18.109 5.102 1 98.75 75 TYR B O 1
ATOM 1443 N N . GLN B 1 76 ? -8.25 18.5 4.844 1 98.38 76 GLN B N 1
ATOM 1444 C CA . GLN B 1 76 ? -7.996 19.297 3.646 1 98.38 76 GLN B CA 1
ATOM 1445 C C . GLN B 1 76 ? -7.121 20.516 3.959 1 98.38 76 GLN B C 1
ATOM 1447 O O . GLN B 1 76 ? -6.277 20.891 3.152 1 98.38 76 GLN B O 1
ATOM 1452 N N . GLU B 1 77 ? -7.281 21.062 5.07 1 98.31 77 GLU B N 1
ATOM 1453 C CA . GLU B 1 77 ? -6.398 22.141 5.5 1 98.31 77 GLU B CA 1
ATOM 1454 C C . GLU B 1 77 ? -4.977 21.641 5.719 1 98.31 77 GLU B C 1
ATOM 1456 O O . GLU B 1 77 ? -4.012 22.25 5.258 1 98.31 77 GLU B O 1
ATOM 1461 N N . ALA B 1 78 ? -4.793 20.547 6.418 1 98.31 78 ALA B N 1
ATOM 1462 C CA . ALA B 1 78 ? -3.475 19.969 6.656 1 98.31 78 ALA B CA 1
ATOM 1463 C C . ALA B 1 78 ? -2.789 19.594 5.34 1 98.31 78 ALA B C 1
ATOM 1465 O O . ALA B 1 78 ? -1.58 19.797 5.191 1 98.31 78 ALA B O 1
ATOM 1466 N N . ARG B 1 79 ? -3.539 19.094 4.387 1 97.94 79 ARG B N 1
ATOM 1467 C CA . ARG B 1 79 ? -3.053 18.625 3.094 1 97.94 79 ARG B CA 1
ATOM 1468 C C . ARG B 1 79 ? -2.359 19.75 2.328 1 97.94 79 ARG B C 1
ATOM 1470 O O . ARG B 1 79 ? -1.435 19.5 1.553 1 97.94 79 ARG B O 1
ATOM 1477 N N . GLN B 1 80 ? -2.773 20.969 2.562 1 97.5 80 GLN B N 1
ATOM 1478 C CA . GLN B 1 80 ? -2.188 22.109 1.866 1 97.5 80 GLN B CA 1
ATOM 1479 C C . GLN B 1 80 ? -0.688 22.203 2.137 1 97.5 80 GLN B C 1
ATOM 1481 O O . GLN B 1 80 ? 0.076 22.641 1.276 1 97.5 80 GLN B O 1
ATOM 1486 N N . HIS B 1 81 ? -0.255 21.734 3.217 1 95.88 81 HIS B N 1
ATOM 1487 C CA . HIS B 1 81 ? 1.153 21.828 3.59 1 95.88 81 HIS B CA 1
ATOM 1488 C C . HIS B 1 81 ? 2.006 20.891 2.729 1 95.88 81 HIS B C 1
ATOM 1490 O O . HIS B 1 81 ? 3.18 21.172 2.48 1 95.88 81 HIS B O 1
ATOM 1496 N N . ARG B 1 82 ? 1.424 19.797 2.234 1 94.75 82 ARG B N 1
ATOM 1497 C CA . ARG B 1 82 ? 2.25 18.844 1.503 1 94.75 82 ARG B CA 1
ATOM 1498 C C . ARG B 1 82 ? 2.078 19 -0.003 1 94.75 82 ARG B C 1
ATOM 1500 O O . ARG B 1 82 ? 2.645 18.234 -0.786 1 94.75 82 ARG B O 1
ATOM 1507 N N . GLU B 1 83 ? 1.236 19.969 -0.364 1 93.5 83 GLU B N 1
ATOM 1508 C CA . GLU B 1 83 ? 1.122 20.266 -1.787 1 93.5 83 GLU B CA 1
ATOM 1509 C C . GLU B 1 83 ? 2.438 20.812 -2.344 1 93.5 83 GLU B C 1
ATOM 1511 O O . GLU B 1 83 ? 2.945 21.828 -1.873 1 93.5 83 GLU B O 1
ATOM 1516 N N . GLY B 1 84 ? 2.979 20.094 -3.322 1 92.75 84 GLY B N 1
ATOM 1517 C CA . GLY B 1 84 ? 4.234 20.516 -3.924 1 92.75 84 GLY B CA 1
ATOM 1518 C C . GLY B 1 84 ? 5.449 20.078 -3.125 1 92.75 84 GLY B C 1
ATOM 1519 O O . GLY B 1 84 ? 6.586 20.266 -3.564 1 92.75 84 GLY B O 1
ATOM 1520 N N . ALA B 1 85 ? 5.27 19.5 -1.995 1 96.56 85 ALA B N 1
ATOM 1521 C CA . ALA B 1 85 ? 6.383 19.141 -1.121 1 96.56 85 ALA B CA 1
ATOM 1522 C C . ALA B 1 85 ? 6.879 17.719 -1.409 1 96.56 85 ALA B C 1
ATOM 1524 O O . ALA B 1 85 ? 8 17.359 -1.044 1 96.56 85 ALA B O 1
ATOM 1525 N N . ALA B 1 86 ? 6.07 16.938 -2.008 1 95.75 86 ALA B N 1
ATOM 1526 C CA . ALA B 1 86 ? 6.383 15.547 -2.314 1 95.75 86 ALA B CA 1
ATOM 1527 C C . ALA B 1 86 ? 5.488 15.023 -3.436 1 95.75 86 ALA B C 1
ATOM 1529 O O . ALA B 1 86 ? 4.383 15.523 -3.645 1 95.75 86 ALA B O 1
ATOM 1530 N N . ASP B 1 87 ? 6.023 14.094 -4.172 1 96.25 87 ASP B N 1
ATOM 1531 C CA . ASP B 1 87 ? 5.188 13.289 -5.055 1 96.25 87 ASP B CA 1
ATOM 1532 C C . ASP B 1 87 ? 4.551 12.125 -4.297 1 96.25 87 ASP B C 1
ATOM 1534 O O . ASP B 1 87 ? 5.238 11.164 -3.932 1 96.25 87 ASP B O 1
ATOM 1538 N N . THR B 1 88 ? 3.258 12.266 -4.051 1 97.12 88 THR B N 1
ATOM 1539 C CA . THR B 1 88 ? 2.598 11.273 -3.209 1 97.12 88 THR B CA 1
ATOM 1540 C C . THR B 1 88 ? 1.362 10.711 -3.904 1 97.12 88 THR B C 1
ATOM 1542 O O . THR B 1 88 ? 0.66 11.43 -4.617 1 97.12 88 THR B O 1
ATOM 1545 N N . GLU B 1 89 ? 1.11 9.438 -3.762 1 98.31 89 GLU B N 1
ATOM 1546 C CA . GLU B 1 89 ? -0.149 8.789 -4.117 1 98.31 89 GLU B CA 1
ATOM 1547 C C . GLU B 1 89 ? -0.962 8.445 -2.871 1 98.31 89 GLU B C 1
ATOM 1549 O O . GLU B 1 89 ? -0.398 8.07 -1.84 1 98.31 89 GLU B O 1
ATOM 1554 N N . PHE B 1 90 ? -2.285 8.602 -2.982 1 98.75 90 PHE B N 1
ATOM 1555 C CA . PHE B 1 90 ? -3.244 8.219 -1.952 1 98.75 90 PHE B CA 1
ATOM 1556 C C . PHE B 1 90 ? -4.375 7.387 -2.545 1 98.75 90 PHE B C 1
ATOM 1558 O O . PHE B 1 90 ? -4.945 7.75 -3.576 1 98.75 90 PHE B O 1
ATOM 1565 N N . PHE B 1 91 ? -4.637 6.305 -1.902 1 98.94 91 PHE B N 1
ATOM 1566 C CA . PHE B 1 91 ? -5.809 5.523 -2.295 1 98.94 91 PHE B CA 1
ATOM 1567 C C . PHE B 1 91 ? -6.324 4.695 -1.125 1 98.94 91 PHE B C 1
ATOM 1569 O O . PHE B 1 91 ? -5.613 4.504 -0.133 1 98.94 91 PHE B O 1
ATOM 1576 N N . ILE B 1 92 ? -7.57 4.273 -1.231 1 98.94 92 ILE B N 1
ATOM 1577 C CA . ILE B 1 92 ? -8.234 3.406 -0.264 1 98.94 92 ILE B CA 1
ATOM 1578 C C . ILE B 1 92 ? -8.562 2.064 -0.914 1 98.94 92 ILE B C 1
ATOM 1580 O O . ILE B 1 92 ? -9.016 2.018 -2.061 1 98.94 92 ILE B O 1
ATOM 1584 N N . ILE B 1 93 ? -8.289 1.045 -0.166 1 98.94 93 ILE B N 1
ATOM 1585 C CA . ILE B 1 93 ? -8.75 -0.265 -0.612 1 98.94 93 ILE B CA 1
ATOM 1586 C C . ILE B 1 93 ? -9.641 -0.889 0.457 1 98.94 93 ILE B C 1
ATOM 1588 O O . ILE B 1 93 ? -9.406 -0.714 1.654 1 98.94 93 ILE B O 1
ATOM 1592 N N . ASP B 1 94 ? -10.68 -1.618 -0.065 1 98.94 94 ASP B N 1
ATOM 1593 C CA . ASP B 1 94 ? -11.516 -2.404 0.834 1 98.94 94 ASP B CA 1
ATOM 1594 C C . ASP B 1 94 ? -10.734 -3.572 1.433 1 98.94 94 ASP B C 1
ATOM 1596 O O . ASP B 1 94 ? -9.781 -4.059 0.828 1 98.94 94 ASP B O 1
ATOM 1600 N N . GLY B 1 95 ? -11.164 -3.955 2.686 1 98.88 95 GLY B N 1
ATOM 1601 C CA . GLY B 1 95 ? -10.75 -5.27 3.15 1 98.88 95 GLY B CA 1
ATOM 1602 C C . GLY B 1 95 ? -11.484 -6.406 2.465 1 98.88 95 GLY B C 1
ATOM 1603 O O . GLY B 1 95 ? -12.641 -6.258 2.076 1 98.88 95 GLY B O 1
ATOM 1604 N N . GLY B 1 96 ? -10.758 -7.516 2.299 1 98.81 96 GLY B N 1
ATOM 1605 C CA . GLY B 1 96 ? -11.398 -8.695 1.743 1 98.81 96 GLY B CA 1
ATOM 1606 C C . GLY B 1 96 ? -10.609 -9.328 0.611 1 98.81 96 GLY B C 1
ATOM 1607 O O . GLY B 1 96 ? -9.664 -8.727 0.099 1 98.81 96 GLY B O 1
ATOM 1608 N N . VAL B 1 97 ? -10.992 -10.539 0.346 1 98.62 97 VAL B N 1
ATOM 1609 C CA . VAL B 1 97 ? -10.344 -11.312 -0.706 1 98.62 97 VAL B CA 1
ATOM 1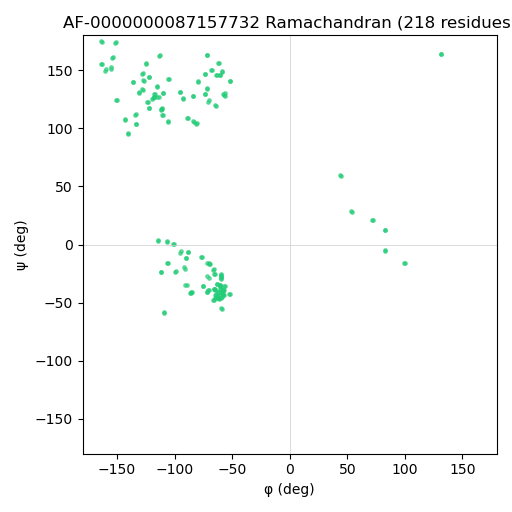610 C C . VAL B 1 97 ? -11.312 -11.531 -1.861 1 98.62 97 VAL B C 1
ATOM 1612 O O . VAL B 1 97 ? -12.344 -12.188 -1.697 1 98.62 97 VAL B O 1
ATOM 1615 N N . VAL B 1 98 ? -10.992 -10.977 -3.018 1 98.62 98 VAL B N 1
ATOM 1616 C CA . VAL B 1 98 ? -11.82 -11.188 -4.203 1 98.62 98 VAL B CA 1
ATOM 1617 C C . VAL B 1 98 ? -11.43 -12.5 -4.879 1 98.62 98 VAL B C 1
ATOM 1619 O O . VAL B 1 98 ? -10.258 -12.734 -5.164 1 98.62 98 VAL B O 1
ATOM 1622 N N . PRO B 1 99 ? -12.422 -13.336 -5.125 1 97.94 99 PRO B N 1
ATOM 1623 C CA . PRO B 1 99 ? -12.102 -14.594 -5.805 1 97.94 99 PRO B CA 1
ATOM 1624 C C . PRO B 1 99 ? -11.445 -14.375 -7.168 1 97.94 99 PRO B C 1
ATOM 1626 O O . PRO B 1 99 ? -11.75 -13.398 -7.855 1 97.94 99 PRO B O 1
ATOM 1629 N N . ARG B 1 100 ? -10.578 -15.336 -7.52 1 96.38 100 ARG B N 1
ATOM 1630 C CA . ARG B 1 100 ? -9.758 -15.227 -8.719 1 96.38 100 ARG B CA 1
ATOM 1631 C C . ARG B 1 100 ? -10.609 -14.906 -9.945 1 96.38 100 ARG B C 1
ATOM 1633 O O . ARG B 1 100 ? -10.258 -14.031 -10.742 1 96.38 100 ARG B O 1
ATOM 1640 N N . GLU B 1 101 ? -11.719 -15.516 -10.102 1 94.88 101 GLU B N 1
ATOM 1641 C CA . GLU B 1 101 ? -12.555 -15.398 -11.289 1 94.88 101 GLU B CA 1
ATOM 1642 C C . GLU B 1 101 ? -13.195 -14.016 -11.383 1 94.88 101 GLU B C 1
ATOM 1644 O O . GLU B 1 101 ? -13.664 -13.617 -12.445 1 94.88 101 GLU B O 1
ATOM 1649 N N . ASP B 1 102 ? -13.203 -13.289 -10.305 1 97.62 102 ASP B N 1
ATOM 1650 C CA . ASP B 1 102 ? -13.891 -12 -10.266 1 97.62 102 ASP B CA 1
ATOM 1651 C C . ASP B 1 102 ? -12.898 -10.844 -10.281 1 97.62 102 ASP B C 1
ATOM 1653 O O . ASP B 1 102 ? -13.289 -9.68 -10.234 1 97.62 102 ASP B O 1
ATOM 1657 N N . ARG B 1 103 ? -11.648 -11.211 -10.383 1 97.94 103 ARG B N 1
ATOM 1658 C CA . ARG B 1 103 ? -10.633 -10.164 -10.336 1 97.94 103 ARG B CA 1
ATOM 1659 C C . ARG B 1 103 ? -10.5 -9.461 -11.68 1 97.94 103 ARG B C 1
ATOM 1661 O O . ARG B 1 103 ? -10.555 -10.102 -12.734 1 97.94 103 ARG B O 1
ATOM 1668 N N . LEU B 1 104 ? -10.328 -8.203 -11.586 1 96.56 104 LEU B N 1
ATOM 1669 C CA . LEU B 1 104 ? -10.031 -7.371 -12.742 1 96.56 104 LEU B CA 1
ATOM 1670 C C . LEU B 1 104 ? -10.914 -7.754 -13.93 1 96.56 104 LEU B C 1
ATOM 1672 O O . LEU B 1 104 ? -10.414 -8.055 -15.008 1 96.56 104 LEU B O 1
ATOM 1676 N N . PRO B 1 105 ? -12.188 -7.641 -13.734 1 94.06 105 PRO B N 1
ATOM 1677 C CA . PRO B 1 105 ? -13.109 -8.125 -14.766 1 94.06 105 PRO B CA 1
ATOM 1678 C C . PRO B 1 105 ? -12.914 -7.43 -16.109 1 94.06 105 PRO B C 1
ATOM 1680 O O . PRO B 1 105 ? -13.188 -8.023 -17.156 1 94.06 105 PRO B O 1
ATOM 1683 N N . HIS B 1 106 ? -12.453 -6.297 -16.156 1 92.56 106 HIS B N 1
ATOM 1684 C CA . HIS B 1 106 ? -12.289 -5.523 -17.391 1 92.56 106 HIS B CA 1
ATOM 1685 C C . HIS B 1 106 ? -11.18 -6.098 -18.266 1 92.56 106 HIS B C 1
ATOM 1687 O O . HIS B 1 106 ? -11.055 -5.73 -19.438 1 92.56 106 HIS B O 1
ATOM 1693 N N . THR B 1 107 ? -10.367 -6.922 -17.672 1 92.81 107 THR B N 1
ATOM 1694 C CA . THR B 1 107 ? -9.234 -7.465 -18.406 1 92.81 107 THR B CA 1
ATOM 1695 C C . THR B 1 107 ? -9.57 -8.82 -19.016 1 92.81 107 THR B C 1
ATOM 1697 O O . THR B 1 107 ? -8.75 -9.43 -19.703 1 92.81 107 THR B O 1
ATOM 1700 N N . LYS B 1 108 ? -10.656 -9.297 -18.734 1 88.75 108 LYS B N 1
ATOM 1701 C CA . LYS B 1 108 ? -11.062 -10.578 -19.312 1 88.75 108 LYS B CA 1
ATOM 1702 C C . LYS B 1 108 ? -11.055 -10.523 -20.828 1 88.75 108 LYS B C 1
ATOM 1704 O O . LYS B 1 108 ? -11.516 -9.547 -21.422 1 88.75 108 LYS B O 1
ATOM 1709 N N . GLY B 1 109 ? -10.43 -11.469 -21.359 1 84 109 GLY B N 1
ATOM 1710 C CA . GLY B 1 109 ? -10.312 -11.516 -22.797 1 84 109 GLY B CA 1
ATOM 1711 C C . GLY B 1 109 ? -8.977 -11.008 -23.312 1 84 109 GLY B C 1
ATOM 1712 O O . GLY B 1 109 ? -8.688 -11.109 -24.516 1 84 109 GLY B O 1
ATOM 1713 N N . GLN B 1 110 ? -8.273 -10.336 -22.484 1 79.38 110 GLN B N 1
ATOM 1714 C CA . GLN B 1 110 ? -6.941 -9.859 -22.859 1 79.38 110 GLN B CA 1
ATOM 1715 C C . GLN B 1 110 ? -5.953 -11.016 -22.953 1 79.38 110 GLN B C 1
ATOM 1717 O O . GLN B 1 110 ? -5.961 -11.922 -22.125 1 79.38 110 GLN B O 1
ATOM 1722 N N . ARG B 1 111 ? -5.316 -11.133 -24.234 1 68.81 111 ARG B N 1
ATOM 1723 C CA . ARG B 1 111 ? -4.309 -12.141 -24.547 1 68.81 111 ARG B CA 1
ATOM 1724 C C . ARG B 1 111 ? -2.902 -11.562 -24.406 1 68.81 111 ARG B C 1
ATOM 1726 O O . ARG B 1 111 ? -2.668 -10.406 -24.766 1 68.81 111 ARG B O 1
#